Protein AF-A0AAV5CV77-F1 (afdb_monomer_lite)

Secondary structure (DSSP, 8-state):
-----SSS--S-HHHHHHHHHHHHHHHHHT-S-HHHHHHHHHHHHHHHHSTTHHHHHHHHHHH-TT-HHHHHHHHHHTTSTTHHHHHHHHHHHHH-GGGT-GGGHHHHHHHHHHHHHHHH-HHHHHHHHHHHTSS-HHHHHHHHHHHHHHHTT-HHHHHHHHHHS-TT-TTHHHHTT-S--S-----SS-SHHHHHHHHHHHHHHHHHHHHHHTT-HHHHHHHTT-HHHHHHHHTTTT-

InterPro domains:
  IPR021714 URB1, N-terminal [PF11707] (69-237)
  IPR039844 Nucleolar pre-ribosomal-associated protein 1 [PTHR13500] (8-238)

Sequence (239 aa):
MVRLGREAWAQQPFAVSHKVRLVHILKNLHTSEVKIYSDASREFIELLDGESGGQVLQEFVQQSPRLVELVEAWRLHREKPGMAYILSLFATVLGHPDGKLRRHGLVKKNLDAVARMILEDKEKWGDALQELSSGDSRRQNAALDLMAAIVRRGGGLASEIAERFDFKMAILPQLAGTIKKKGGLGMGGTIGKVAEVGSTRRLFIRFAMSFLEVGNPRLLRWVLQQKEVYSGVLRGIGK

pLDDT: mean 83.89, std 18.99, range [30.52, 98.56]

Foldseek 3Di:
DDDDDPPVPPPDPVVVVLVVLLVCLLVQLLDPDLVSNLVSLVVLLVCLVDPCNLVSLLVCCVVPLLPVSLVVSCVNCQPHPSNLSSLQSLLSSLQRPSCQDVVSVSSVVSSLVNLVVCLVDPRNVVSLVCLCVVPDLSSVLSSLSSLLSQLLSADVSVVSCVVPDDLVPPCQCQLLVVDDPPDDPDDDDPPVVVVSSVSSNVSLLSSLCSNVNNVDPVSCVVSCVSCSRNVSSVVPPPD

Radius of gyration: 19.45 Å; chains: 1; bounding box: 64×45×50 Å

Organism: NCBI:txid191504

Structure (mmCIF, N/CA/C/O backbone):
data_AF-A0AAV5CV77-F1
#
_entry.id   AF-A0AAV5CV77-F1
#
loop_
_atom_site.group_PDB
_atom_site.id
_atom_site.type_symbol
_atom_site.label_atom_id
_atom_site.label_alt_id
_atom_site.label_comp_id
_atom_site.label_asym_id
_atom_site.label_entity_id
_atom_site.label_seq_id
_atom_site.pdbx_PDB_ins_code
_atom_site.Cartn_x
_atom_site.Cartn_y
_atom_site.Cartn_z
_atom_site.occupancy
_atom_site.B_iso_or_equiv
_atom_site.auth_seq_id
_atom_site.auth_comp_id
_atom_site.auth_asym_id
_atom_site.auth_atom_id
_atom_site.pdbx_PDB_model_num
ATOM 1 N N . MET A 1 1 ? -34.891 -4.567 15.476 1.00 30.52 1 MET A N 1
ATOM 2 C CA . MET A 1 1 ? -34.630 -5.593 16.510 1.00 30.52 1 MET A CA 1
ATOM 3 C C . MET A 1 1 ? -33.151 -5.971 16.416 1.00 30.52 1 MET A C 1
ATOM 5 O O . MET A 1 1 ? -32.788 -6.769 15.569 1.00 30.52 1 MET A O 1
ATOM 9 N N . VAL A 1 2 ? -32.274 -5.293 17.167 1.00 37.88 2 VAL A N 1
ATOM 10 C CA . VAL A 1 2 ? -30.813 -5.512 17.123 1.00 37.88 2 VAL A CA 1
ATOM 11 C C . VAL A 1 2 ? -30.318 -5.727 18.546 1.00 37.88 2 VAL A C 1
ATOM 13 O O . VAL A 1 2 ? -30.001 -4.786 19.268 1.00 37.88 2 VAL A O 1
ATOM 16 N N . ARG A 1 3 ? -30.303 -6.988 18.961 1.00 37.69 3 ARG A N 1
ATOM 17 C CA . ARG A 1 3 ? -29.522 -7.511 20.081 1.00 37.69 3 ARG A CA 1
ATOM 18 C C . ARG A 1 3 ? -29.208 -8.949 19.713 1.00 37.69 3 ARG A C 1
ATOM 20 O O . ARG A 1 3 ? -30.146 -9.700 19.490 1.00 37.69 3 ARG A O 1
ATOM 27 N N . LEU A 1 4 ? -27.922 -9.264 19.602 1.00 38.00 4 LEU A N 1
ATOM 28 C CA . LEU A 1 4 ? -27.254 -10.518 19.978 1.00 38.00 4 LEU A CA 1
ATOM 29 C C . LEU A 1 4 ? -25.902 -10.559 19.255 1.00 38.00 4 LEU A C 1
ATOM 31 O O . LEU A 1 4 ? -25.813 -10.307 18.059 1.00 38.00 4 LEU A O 1
ATOM 35 N N . GLY A 1 5 ? -24.841 -10.794 20.022 1.00 32.34 5 GLY A N 1
ATOM 36 C CA . GLY A 1 5 ? -23.450 -10.764 19.554 1.00 32.34 5 GLY A CA 1
ATOM 37 C C . GLY A 1 5 ? -22.454 -10.201 20.574 1.00 32.34 5 GLY A C 1
ATOM 38 O O . GLY A 1 5 ? -21.258 -10.141 20.298 1.00 32.34 5 GLY A O 1
ATOM 39 N N . ARG A 1 6 ? -22.927 -9.795 21.761 1.00 38.16 6 ARG A N 1
ATOM 40 C CA . ARG A 1 6 ? -22.084 -9.274 22.850 1.00 38.16 6 ARG A CA 1
ATOM 41 C C . ARG A 1 6 ? -21.520 -10.364 23.781 1.00 38.16 6 ARG A C 1
ATOM 43 O O . ARG A 1 6 ? -20.734 -10.037 24.656 1.00 38.16 6 ARG A O 1
ATOM 50 N N . GLU A 1 7 ? -21.881 -11.638 23.594 1.00 38.09 7 GLU A N 1
ATOM 51 C CA . GLU A 1 7 ? -21.648 -12.686 24.613 1.00 38.09 7 GLU A CA 1
ATOM 52 C C . GLU A 1 7 ? -20.724 -13.842 24.193 1.00 38.09 7 GLU A C 1
ATOM 54 O O . GLU A 1 7 ? -20.529 -14.778 24.954 1.00 38.09 7 GLU A O 1
ATOM 59 N N . ALA A 1 8 ? -20.050 -13.760 23.045 1.00 39.53 8 ALA A N 1
ATOM 60 C CA . ALA A 1 8 ? -18.990 -14.716 22.676 1.00 39.53 8 ALA A CA 1
ATOM 61 C C . ALA A 1 8 ? -17.560 -14.200 22.977 1.00 39.53 8 ALA A C 1
ATOM 63 O O . ALA A 1 8 ? -16.612 -14.551 22.286 1.00 39.53 8 ALA A O 1
ATOM 64 N N . TRP A 1 9 ? -17.404 -13.287 23.944 1.00 42.94 9 TRP A N 1
ATOM 65 C CA . TRP A 1 9 ? -16.194 -12.456 24.111 1.00 42.94 9 TRP A CA 1
ATOM 66 C C . TRP A 1 9 ? -15.298 -12.862 25.297 1.00 42.94 9 TRP A C 1
ATOM 68 O O . TRP A 1 9 ? -14.309 -12.192 25.576 1.00 42.94 9 TRP A O 1
ATOM 78 N N . ALA A 1 10 ? -15.627 -13.931 26.024 1.00 39.66 10 ALA A N 1
ATOM 79 C CA . ALA A 1 10 ? -15.077 -14.169 27.361 1.00 39.66 10 ALA A CA 1
ATOM 80 C C . ALA A 1 10 ? -13.914 -15.177 27.443 1.00 39.66 10 ALA A C 1
ATOM 82 O O . ALA A 1 10 ? -13.724 -15.778 28.497 1.00 39.66 10 ALA A O 1
ATOM 83 N N . GLN A 1 11 ? -13.127 -15.395 26.384 1.00 40.84 11 GLN A N 1
ATOM 84 C CA . GLN A 1 11 ? -11.999 -16.338 26.456 1.00 40.84 11 GLN A CA 1
ATOM 85 C C . GLN A 1 11 ? -10.746 -15.832 25.729 1.00 40.84 11 GLN A C 1
ATOM 87 O O . GLN A 1 11 ? -10.402 -16.333 24.669 1.00 40.84 11 GLN A O 1
ATOM 92 N N . GLN A 1 12 ? -10.084 -14.819 26.309 1.00 41.62 12 GLN A N 1
ATOM 93 C CA . GLN A 1 12 ? -8.622 -14.720 26.515 1.00 41.62 12 GLN A CA 1
ATOM 94 C C . GLN A 1 12 ? -8.234 -13.282 26.939 1.00 41.62 12 GLN A C 1
ATOM 96 O O . GLN A 1 12 ? -8.581 -12.332 26.235 1.00 41.62 12 GLN A O 1
ATOM 101 N N . PRO A 1 13 ? -7.475 -13.079 28.038 1.00 45.84 13 PRO A N 1
ATOM 102 C CA . PRO A 1 13 ? -7.064 -11.743 28.503 1.00 45.84 13 PRO A CA 1
ATOM 103 C C . PRO A 1 13 ? -6.289 -10.920 27.456 1.00 45.84 13 PRO A C 1
ATOM 105 O O . PRO A 1 13 ? -6.398 -9.696 27.420 1.00 45.84 13 PRO A O 1
ATOM 108 N N . PHE A 1 14 ? -5.551 -11.595 26.566 1.00 47.34 14 PHE A N 1
ATOM 109 C CA . PHE A 1 14 ? -4.777 -10.974 25.485 1.00 47.34 14 PHE A CA 1
ATOM 110 C C . PHE A 1 14 ? -5.651 -10.379 24.368 1.00 47.34 14 PHE A C 1
ATOM 112 O O . PHE A 1 14 ? -5.360 -9.287 23.880 1.00 47.34 14 PHE A O 1
ATOM 119 N N . ALA A 1 15 ? -6.747 -11.046 23.997 1.00 55.16 15 ALA A N 1
ATOM 120 C CA . ALA A 1 15 ? -7.644 -10.594 22.929 1.00 55.16 15 ALA A CA 1
ATOM 121 C C . ALA A 1 15 ? -8.426 -9.325 23.323 1.00 55.16 15 ALA A C 1
ATOM 123 O O . ALA A 1 15 ? -8.678 -8.442 22.502 1.00 55.16 15 ALA A O 1
ATOM 124 N N . VAL A 1 16 ? -8.767 -9.181 24.610 1.00 60.19 16 VAL A N 1
ATOM 125 C CA . VAL A 1 16 ? -9.502 -8.011 25.120 1.00 60.19 16 VAL A CA 1
ATOM 126 C C . VAL A 1 16 ? -8.640 -6.742 25.084 1.00 60.19 16 VAL A C 1
ATOM 128 O O . VAL A 1 16 ? -9.140 -5.675 24.728 1.00 60.19 16 VAL A O 1
ATOM 131 N N . SER A 1 17 ? -7.341 -6.856 25.387 1.00 70.50 17 SER A N 1
ATOM 132 C CA . SER A 1 17 ? -6.410 -5.718 25.406 1.00 70.50 17 SER A CA 1
ATOM 133 C C . SER A 1 17 ? -6.202 -5.109 24.013 1.00 70.50 17 SER A C 1
ATOM 135 O O . SER A 1 17 ? -6.399 -3.905 23.822 1.00 70.50 17 SER A O 1
ATOM 137 N N . HIS A 1 18 ? -5.909 -5.940 23.003 1.00 77.31 18 HIS A N 1
ATOM 138 C CA . HIS A 1 18 ? -5.745 -5.467 21.623 1.00 77.31 18 HIS A CA 1
ATOM 139 C C . HIS A 1 18 ? -7.023 -4.837 21.076 1.00 77.31 18 HIS A C 1
ATOM 141 O O . HIS A 1 18 ? -6.967 -3.836 20.366 1.00 77.31 18 HIS A O 1
ATOM 147 N N . LYS A 1 19 ? -8.184 -5.370 21.457 1.00 79.19 19 LYS A N 1
ATOM 148 C CA . LYS A 1 19 ? -9.474 -4.851 21.019 1.00 79.19 19 LYS A CA 1
ATOM 149 C C . LYS A 1 19 ? -9.760 -3.441 21.521 1.00 79.19 19 LYS A C 1
ATOM 151 O O . LYS A 1 19 ? -10.148 -2.583 20.732 1.00 79.19 19 LYS A O 1
ATOM 156 N N . VAL A 1 20 ? -9.564 -3.185 22.816 1.00 85.38 20 VAL A N 1
ATOM 157 C CA . VAL A 1 20 ? -9.744 -1.839 23.390 1.00 85.38 20 VAL A CA 1
ATOM 158 C C . VAL A 1 20 ? -8.778 -0.854 22.733 1.00 85.38 20 VAL A C 1
ATOM 160 O O . VAL A 1 20 ? -9.179 0.248 22.353 1.00 85.38 20 VAL A O 1
ATOM 163 N N . ARG A 1 21 ? -7.529 -1.283 22.531 1.00 88.56 21 ARG A N 1
ATOM 164 C CA . ARG A 1 21 ? -6.494 -0.485 21.876 1.00 88.56 21 ARG A CA 1
ATOM 165 C C . ARG A 1 21 ? -6.849 -0.151 20.425 1.00 88.56 21 ARG A C 1
ATOM 167 O O . ARG A 1 21 ? -6.816 1.017 20.053 1.00 88.56 21 ARG A O 1
ATOM 174 N N . LEU A 1 22 ? -7.286 -1.134 19.635 1.00 90.25 22 LEU A N 1
ATOM 175 C CA . LEU A 1 22 ? -7.742 -0.932 18.256 1.00 90.25 22 LEU A CA 1
ATOM 176 C C . LEU A 1 22 ? -8.918 0.044 18.177 1.00 90.25 22 LEU A C 1
ATOM 178 O O . LEU A 1 22 ? -8.900 0.943 17.346 1.00 90.25 22 LEU A O 1
ATOM 182 N N . VAL A 1 23 ? -9.920 -0.075 19.052 1.00 91.50 23 VAL A N 1
ATOM 183 C CA . VAL A 1 23 ? -11.057 0.864 19.069 1.00 91.50 23 VAL A CA 1
ATOM 184 C C . VAL A 1 23 ? -10.586 2.299 19.325 1.00 91.50 23 VAL A C 1
ATOM 186 O O . VAL A 1 23 ? -11.064 3.228 18.671 1.00 91.50 23 VAL A O 1
ATOM 189 N N . HIS A 1 24 ? -9.635 2.490 20.243 1.00 93.81 24 HIS A N 1
ATOM 190 C CA . HIS A 1 24 ? -9.060 3.805 20.519 1.00 93.81 24 HIS A CA 1
ATOM 191 C C . HIS A 1 24 ? -8.284 4.363 19.316 1.00 93.81 24 HIS A C 1
ATOM 193 O O . HIS A 1 24 ? -8.534 5.494 18.898 1.00 93.81 24 HIS A O 1
ATOM 199 N N . ILE A 1 25 ? -7.412 3.550 18.716 1.00 95.75 25 ILE A N 1
ATOM 200 C CA . ILE A 1 25 ? -6.657 3.890 17.503 1.00 95.75 25 ILE A CA 1
ATOM 201 C C . ILE A 1 25 ? -7.609 4.305 16.378 1.00 95.75 25 ILE A C 1
ATOM 203 O O . ILE A 1 25 ? -7.471 5.391 15.817 1.00 95.75 25 ILE A O 1
ATOM 207 N N . LEU A 1 26 ? -8.615 3.477 16.078 1.00 95.19 26 LEU A N 1
ATOM 208 C CA . LEU A 1 26 ? -9.576 3.736 15.007 1.00 95.19 26 LEU A CA 1
ATOM 209 C C . LEU A 1 26 ? -10.349 5.034 15.251 1.00 95.19 26 LEU A C 1
ATOM 211 O O . LEU A 1 26 ? -10.564 5.794 14.312 1.00 95.19 26 LEU A O 1
ATOM 215 N N . LYS A 1 27 ? -10.712 5.348 16.500 1.00 95.31 27 LYS A N 1
ATOM 216 C CA . LYS A 1 27 ? -11.328 6.638 16.841 1.00 95.31 27 LYS A CA 1
ATOM 217 C C . LYS A 1 27 ? -10.392 7.811 16.528 1.00 95.31 27 LYS A C 1
ATOM 219 O O . LYS A 1 27 ? -10.824 8.775 15.899 1.00 95.31 27 LYS A O 1
ATOM 224 N N . ASN A 1 28 ? -9.127 7.722 16.934 1.00 96.12 28 ASN A N 1
ATOM 225 C CA . ASN A 1 28 ? -8.142 8.789 16.744 1.00 96.12 28 ASN A CA 1
ATOM 226 C C . ASN A 1 28 ? -7.782 9.009 15.265 1.00 96.12 28 ASN A C 1
ATOM 228 O O . ASN A 1 28 ? -7.493 10.136 14.869 1.00 96.12 28 ASN A O 1
ATOM 232 N N . LEU A 1 29 ? -7.871 7.972 14.422 1.00 95.44 29 LEU A N 1
ATOM 233 C CA . LEU A 1 29 ? -7.703 8.113 12.970 1.00 95.44 29 LEU A CA 1
ATOM 234 C C . LEU A 1 29 ? -8.730 9.060 12.333 1.00 95.44 29 LEU A C 1
ATOM 236 O O . LEU A 1 29 ? -8.444 9.641 11.292 1.00 95.44 29 LEU A O 1
ATOM 240 N N . HIS A 1 30 ? -9.901 9.252 12.944 1.00 94.88 30 HIS A N 1
ATOM 241 C CA . HIS A 1 30 ? -10.958 10.128 12.421 1.00 94.88 30 HIS A CA 1
ATOM 242 C C . HIS A 1 30 ? -10.892 11.560 12.979 1.00 94.88 30 HIS A C 1
ATOM 244 O O . HIS A 1 30 ? -11.724 12.401 12.640 1.00 94.88 30 HIS A O 1
ATOM 250 N N . THR A 1 31 ? -9.919 11.865 13.840 1.00 92.50 31 THR A N 1
ATOM 251 C CA . THR A 1 31 ? -9.729 13.209 14.397 1.00 92.50 31 THR A CA 1
ATOM 252 C C . THR A 1 31 ? -9.095 14.143 13.365 1.00 92.50 31 THR A C 1
ATOM 254 O O . THR A 1 31 ? -8.240 13.729 12.593 1.00 92.50 31 THR A O 1
ATOM 257 N N . SER A 1 32 ? -9.478 15.423 13.349 1.00 88.69 32 SER A N 1
ATOM 258 C CA . SER A 1 32 ? -8.937 16.426 12.414 1.00 88.69 32 SER A CA 1
ATOM 259 C C . SER A 1 32 ? -7.500 16.870 12.724 1.00 88.69 32 SER A C 1
ATOM 261 O O . SER A 1 32 ? -6.838 17.448 11.861 1.00 88.69 32 SER A O 1
ATOM 263 N N . GLU A 1 33 ? -7.014 16.617 13.939 1.00 91.31 33 GLU A N 1
ATOM 264 C CA . GLU A 1 33 ? -5.683 17.007 14.396 1.00 91.31 33 GLU A CA 1
ATOM 265 C C . GLU A 1 33 ? -4.596 16.086 13.826 1.00 91.31 33 GLU A C 1
ATOM 267 O O . GLU A 1 33 ? -4.542 14.896 14.139 1.00 91.31 33 GLU A O 1
ATOM 272 N N . VAL A 1 34 ? -3.685 16.670 13.034 1.00 90.19 34 VAL A N 1
ATOM 273 C CA . VAL A 1 34 ? -2.602 15.950 12.336 1.00 90.19 34 VAL A CA 1
ATOM 274 C C . VAL A 1 34 ? -1.769 15.089 13.264 1.00 90.19 34 VAL A C 1
ATOM 276 O O . VAL A 1 34 ? -1.468 13.945 12.931 1.00 90.19 34 VAL A O 1
ATOM 279 N N . LYS A 1 35 ? -1.422 15.618 14.438 1.00 92.88 35 LYS A N 1
ATOM 280 C CA . LYS A 1 35 ? -0.620 14.889 15.414 1.00 92.88 35 LYS A CA 1
ATOM 281 C C . LYS A 1 35 ? -1.342 13.621 15.876 1.00 92.88 35 LYS A C 1
ATOM 283 O O . LYS A 1 35 ? -0.781 12.538 15.737 1.00 92.88 35 LYS A O 1
ATOM 288 N N . ILE A 1 36 ? -2.606 13.747 16.283 1.00 93.88 36 ILE A N 1
ATOM 289 C CA . ILE A 1 36 ? -3.420 12.643 16.809 1.00 93.88 36 ILE A CA 1
ATOM 290 C C . ILE A 1 36 ? -3.565 11.506 15.795 1.00 93.88 36 ILE A C 1
ATOM 292 O O . ILE A 1 36 ? -3.256 10.362 16.127 1.00 93.88 36 ILE A O 1
ATOM 296 N N . TYR A 1 37 ? -3.991 11.783 14.558 1.00 93.31 37 TYR A N 1
ATOM 297 C CA . TYR A 1 37 ? -4.175 10.688 13.598 1.00 93.31 37 TYR A CA 1
ATOM 298 C C . TYR A 1 37 ? -2.840 10.138 13.074 1.00 93.31 37 TYR A C 1
ATOM 300 O O . TYR A 1 37 ? -2.770 8.965 12.704 1.00 93.31 37 TYR A O 1
ATOM 308 N N . SER A 1 38 ? -1.768 10.942 13.056 1.00 93.88 38 SER A N 1
ATOM 309 C CA . SER A 1 38 ? -0.430 10.449 12.706 1.00 93.88 38 SER A CA 1
ATOM 310 C C . SER A 1 38 ? 0.131 9.499 13.763 1.00 93.88 38 SER A C 1
ATOM 312 O O . SER A 1 38 ? 0.676 8.453 13.408 1.00 93.88 38 SER A O 1
ATOM 314 N N . ASP A 1 39 ? -0.066 9.821 15.045 1.00 95.81 39 ASP A N 1
ATOM 315 C CA . ASP A 1 39 ? 0.333 8.976 16.167 1.00 95.81 39 ASP A CA 1
ATOM 316 C C . ASP A 1 39 ? -0.516 7.698 16.186 1.00 95.81 39 ASP A C 1
ATOM 318 O O . ASP A 1 39 ? 0.038 6.609 16.282 1.00 95.81 39 ASP A O 1
ATOM 322 N N . ALA A 1 40 ? -1.829 7.800 15.947 1.00 96.56 40 ALA A N 1
ATOM 323 C CA . ALA A 1 40 ? -2.708 6.636 15.820 1.00 96.56 40 ALA A CA 1
ATOM 324 C C . ALA A 1 40 ? -2.329 5.725 14.639 1.00 96.56 40 ALA A C 1
ATOM 326 O O . ALA A 1 40 ? -2.338 4.502 14.769 1.00 96.56 40 ALA A O 1
ATOM 327 N N . SER A 1 41 ? -1.955 6.300 13.490 1.00 96.56 41 SER A N 1
ATOM 328 C CA . SER A 1 41 ? -1.484 5.518 12.337 1.00 96.56 41 SER A CA 1
ATOM 329 C C . SER A 1 41 ? -0.199 4.764 12.672 1.00 96.56 41 SER A C 1
ATOM 331 O O . SER A 1 41 ? -0.080 3.585 12.348 1.00 96.56 41 SER A O 1
ATOM 333 N N . ARG A 1 42 ? 0.752 5.426 13.346 1.00 96.25 42 ARG A N 1
ATOM 334 C CA . ARG A 1 42 ? 2.005 4.802 13.786 1.00 96.25 42 ARG A CA 1
ATOM 335 C C . ARG A 1 42 ? 1.752 3.705 14.812 1.00 96.25 42 ARG A C 1
ATOM 337 O O . ARG A 1 42 ? 2.290 2.619 14.658 1.00 96.25 42 ARG A O 1
ATOM 344 N N . GLU A 1 43 ? 0.900 3.965 15.796 1.00 96.38 43 GLU A N 1
ATOM 345 C CA . GLU A 1 43 ? 0.544 2.994 16.826 1.00 96.38 43 GLU A CA 1
ATOM 346 C C . GLU A 1 43 ? -0.088 1.735 16.216 1.00 96.38 43 GLU A C 1
ATOM 348 O O . GLU A 1 43 ? 0.219 0.619 16.632 1.00 96.38 43 GLU A O 1
ATOM 353 N N . PHE A 1 44 ? -0.934 1.891 15.192 1.00 97.19 44 PHE A N 1
ATOM 354 C CA . PHE A 1 44 ? -1.494 0.741 14.486 1.00 97.19 44 PHE A CA 1
ATOM 355 C C . PHE A 1 44 ? -0.415 -0.021 13.704 1.00 97.19 44 PHE A C 1
ATOM 357 O O . PHE A 1 44 ? -0.370 -1.247 13.751 1.00 97.19 44 PHE A O 1
ATOM 364 N N . ILE A 1 45 ? 0.484 0.680 13.014 1.00 97.00 45 ILE A N 1
ATOM 365 C CA . ILE A 1 45 ? 1.603 0.036 12.313 1.00 97.00 45 ILE A CA 1
ATOM 366 C C . ILE A 1 45 ? 2.463 -0.766 13.301 1.00 97.00 45 ILE A C 1
ATOM 368 O O . ILE A 1 45 ? 2.704 -1.943 13.067 1.00 97.00 45 ILE A O 1
ATOM 372 N N . GLU A 1 46 ? 2.833 -0.180 14.441 1.00 95.50 46 GLU A N 1
ATOM 373 C CA . GLU A 1 46 ? 3.603 -0.857 15.494 1.00 95.50 46 GLU A CA 1
ATOM 374 C C . GLU A 1 46 ? 2.874 -2.086 16.051 1.00 95.50 46 GLU A C 1
ATOM 376 O O . GLU A 1 46 ? 3.495 -3.111 16.328 1.00 95.50 46 GLU A O 1
ATOM 381 N N . LEU A 1 47 ? 1.547 -2.012 16.184 1.00 94.56 47 LEU A N 1
ATOM 382 C CA . LEU A 1 47 ? 0.731 -3.144 16.609 1.00 94.56 47 LEU A CA 1
ATOM 383 C C . LEU A 1 47 ? 0.752 -4.290 15.583 1.00 94.56 47 LEU A C 1
ATOM 385 O O . LEU A 1 47 ? 0.762 -5.457 15.970 1.00 94.56 47 LEU A O 1
ATOM 389 N N . LEU A 1 48 ? 0.754 -3.964 14.288 1.00 95.50 48 LEU A N 1
ATOM 390 C CA . LEU A 1 48 ? 0.834 -4.938 13.197 1.00 95.50 48 LEU A CA 1
ATOM 391 C C . LEU A 1 48 ? 2.247 -5.506 13.013 1.00 95.50 48 LEU A C 1
ATOM 393 O O . LEU A 1 48 ? 2.377 -6.649 12.594 1.00 95.50 48 LEU A O 1
ATOM 397 N N . ASP A 1 49 ? 3.288 -4.743 13.336 1.00 93.38 49 ASP A N 1
ATOM 398 C CA . ASP A 1 49 ? 4.682 -5.193 13.248 1.00 93.38 49 ASP A CA 1
ATOM 399 C C . ASP A 1 49 ? 5.123 -6.026 14.472 1.00 93.38 49 ASP A C 1
ATOM 401 O O . ASP A 1 49 ? 6.175 -6.667 14.445 1.00 93.38 49 ASP A O 1
ATOM 405 N N . GLY A 1 50 ? 4.330 -6.029 15.549 1.00 91.44 50 GLY A N 1
ATOM 406 C CA . GLY A 1 50 ? 4.590 -6.801 16.765 1.00 91.44 50 GLY A CA 1
ATOM 407 C C . GLY A 1 50 ? 4.345 -8.311 16.625 1.00 91.44 50 GLY A C 1
ATOM 408 O O . GLY A 1 50 ? 3.760 -8.792 15.657 1.00 91.44 50 GLY A O 1
ATOM 409 N N . GLU A 1 51 ? 4.736 -9.081 17.646 1.00 90.38 51 GLU A N 1
ATOM 410 C CA . GLU A 1 51 ? 4.626 -10.555 17.657 1.00 90.38 51 GLU A CA 1
ATOM 411 C C . GLU A 1 51 ? 3.189 -11.070 17.448 1.00 90.38 51 GLU A C 1
ATOM 413 O O . GLU A 1 51 ? 2.973 -12.113 16.829 1.00 90.38 51 GLU A O 1
ATOM 418 N N . SER A 1 52 ? 2.193 -10.327 17.938 1.00 90.56 52 SER A N 1
ATOM 419 C CA . SER A 1 52 ? 0.766 -10.631 17.787 1.00 90.56 52 SER A CA 1
ATOM 420 C C . SER A 1 52 ? 0.132 -10.012 16.533 1.00 90.56 52 SER A C 1
ATOM 422 O O . SER A 1 52 ? -1.069 -10.191 16.313 1.00 90.56 52 SER A O 1
ATOM 424 N N . GLY A 1 53 ? 0.901 -9.321 15.686 1.00 93.12 53 GLY A N 1
ATOM 425 C CA . GLY A 1 53 ? 0.395 -8.532 14.558 1.00 93.12 53 GLY A CA 1
ATOM 426 C C . GLY A 1 53 ? -0.457 -9.328 13.571 1.00 93.12 53 GLY A C 1
ATOM 427 O O . GLY A 1 53 ? -1.511 -8.870 13.123 1.00 93.12 53 GLY A O 1
ATOM 428 N N . GLY A 1 54 ? -0.090 -10.588 13.331 1.00 93.38 54 GLY A N 1
ATOM 429 C CA . GLY A 1 54 ? -0.879 -11.523 12.532 1.00 93.38 54 GLY A CA 1
ATOM 430 C C . GLY A 1 54 ? -2.277 -11.798 13.077 1.00 93.38 54 GLY A C 1
ATOM 431 O O . GLY A 1 54 ? -3.234 -11.866 12.305 1.00 93.38 54 GLY A O 1
ATOM 432 N N . GLN A 1 55 ? -2.407 -11.949 14.397 1.00 91.81 55 GLN A N 1
ATOM 433 C CA . GLN A 1 55 ? -3.688 -12.182 15.071 1.00 91.81 55 GLN A CA 1
ATOM 434 C C . GLN A 1 55 ? -4.530 -10.905 15.051 1.00 91.81 55 GLN A C 1
ATOM 436 O O . GLN A 1 55 ? -5.690 -10.943 14.646 1.00 91.81 55 GLN A O 1
ATOM 441 N N . VAL A 1 56 ? -3.907 -9.764 15.367 1.00 93.50 56 VAL A N 1
ATOM 442 C CA . VAL A 1 56 ? -4.522 -8.430 15.305 1.00 93.50 56 VAL A CA 1
ATOM 443 C C . VAL A 1 56 ? -5.104 -8.161 13.916 1.00 93.50 56 VAL A C 1
ATOM 445 O O . VAL A 1 56 ? -6.266 -7.773 13.794 1.00 93.50 56 VAL A O 1
ATOM 448 N N . LEU A 1 57 ? -4.328 -8.405 12.855 1.00 95.50 57 LEU A N 1
ATOM 449 C CA . LEU A 1 57 ? -4.782 -8.225 11.478 1.00 95.50 57 LEU A CA 1
ATOM 450 C C . LEU A 1 57 ? -5.985 -9.114 11.158 1.00 95.50 57 LEU A C 1
ATOM 452 O O . LEU A 1 57 ? -6.951 -8.652 10.552 1.00 95.50 57 LEU A O 1
ATOM 456 N N . GLN A 1 58 ? -5.916 -10.394 11.527 1.00 92.94 58 GLN A N 1
ATOM 457 C CA . GLN A 1 58 ? -6.988 -11.346 11.249 1.00 92.94 58 GLN A CA 1
ATOM 458 C C . GLN A 1 58 ? -8.283 -10.936 11.947 1.00 92.94 58 GLN A C 1
ATOM 460 O O . GLN A 1 58 ? -9.324 -10.884 11.295 1.00 92.94 58 GLN A O 1
ATOM 465 N N . GLU A 1 59 ? -8.217 -10.591 13.232 1.00 90.69 59 GLU A N 1
ATOM 466 C CA . GLU A 1 59 ? -9.370 -10.124 14.002 1.00 90.69 59 GLU A CA 1
ATOM 467 C C . GLU A 1 59 ? -9.959 -8.834 13.426 1.00 90.69 59 GLU A C 1
ATOM 469 O O . GLU A 1 59 ? -11.181 -8.718 13.291 1.00 90.69 59 GLU A O 1
ATOM 474 N N . PHE A 1 60 ? -9.104 -7.881 13.046 1.00 94.19 60 PHE A N 1
ATOM 475 C CA . PHE A 1 60 ? -9.535 -6.623 12.449 1.00 94.19 60 PHE A CA 1
ATOM 476 C C . PHE A 1 60 ? -10.246 -6.842 11.108 1.00 94.19 60 PHE A C 1
ATOM 478 O O . PHE A 1 60 ? -11.363 -6.365 10.920 1.00 94.19 60 PHE A O 1
ATOM 485 N N . VAL A 1 61 ? -9.658 -7.625 10.197 1.00 94.88 61 VAL A N 1
ATOM 486 C CA . VAL A 1 61 ? -10.246 -7.911 8.875 1.00 94.88 61 VAL A CA 1
ATOM 487 C C . VAL A 1 61 ? -11.511 -8.766 8.979 1.00 94.88 61 VAL A C 1
ATOM 489 O O . VAL A 1 61 ? -12.404 -8.642 8.143 1.00 94.88 61 VAL A O 1
ATOM 492 N N . GLN A 1 62 ? -11.624 -9.639 9.981 1.00 90.81 62 GLN A N 1
ATOM 493 C CA . GLN A 1 62 ? -12.858 -10.390 10.228 1.00 90.81 62 GLN A CA 1
ATOM 494 C C . GLN A 1 62 ? -14.007 -9.475 10.664 1.00 90.81 62 GLN A C 1
ATOM 496 O O . GLN A 1 62 ? -15.139 -9.673 10.226 1.00 90.81 62 GLN A O 1
ATOM 501 N N . GLN A 1 63 ? -13.723 -8.468 11.495 1.00 89.75 63 GLN A N 1
ATOM 502 C CA . GLN A 1 63 ? -14.726 -7.515 11.983 1.00 89.75 63 GLN A CA 1
ATOM 503 C C . GLN A 1 63 ? -15.053 -6.425 10.956 1.00 89.75 63 GLN A C 1
ATOM 505 O O . GLN A 1 63 ? -16.210 -6.029 10.830 1.00 89.75 63 GLN A O 1
ATOM 510 N N . SER A 1 64 ? -14.061 -5.991 10.179 1.00 92.69 64 SER A N 1
ATOM 511 C CA . SER A 1 64 ? -14.206 -4.999 9.116 1.00 92.69 64 SER A CA 1
ATOM 512 C C . SER A 1 64 ? -13.620 -5.515 7.793 1.00 92.69 64 SER A C 1
ATOM 514 O O . SER A 1 64 ? -12.546 -5.093 7.365 1.00 92.69 64 SER A O 1
ATOM 516 N N . PRO A 1 65 ? -14.325 -6.413 7.073 1.00 93.94 65 PRO A N 1
ATOM 517 C CA . PRO A 1 65 ? -13.836 -7.005 5.819 1.00 93.94 65 PRO A CA 1
ATOM 518 C C . PRO A 1 65 ? -13.465 -6.004 4.723 1.00 93.94 65 PRO A C 1
ATOM 520 O O . PRO A 1 65 ? -12.672 -6.317 3.841 1.00 93.94 65 PRO A O 1
ATOM 523 N N . ARG A 1 66 ? -14.066 -4.810 4.757 1.00 94.62 66 ARG A N 1
ATOM 524 C CA . ARG A 1 66 ? -13.828 -3.729 3.790 1.00 94.62 66 ARG A CA 1
ATOM 525 C C . ARG A 1 66 ? -12.956 -2.605 4.350 1.00 94.62 66 ARG A C 1
ATOM 527 O O . ARG A 1 66 ? -12.800 -1.596 3.672 1.00 94.62 66 ARG A O 1
ATOM 534 N N . LEU A 1 67 ? -12.417 -2.771 5.562 1.00 96.75 67 LEU A N 1
ATOM 535 C CA . LEU A 1 67 ? -11.624 -1.766 6.274 1.00 96.75 67 LEU A CA 1
ATOM 536 C C . LEU A 1 67 ? -12.322 -0.397 6.311 1.00 96.75 67 LEU A C 1
ATOM 538 O O . LEU A 1 67 ? -11.697 0.624 6.029 1.00 96.75 67 LEU A O 1
ATOM 542 N N . VAL A 1 68 ? -13.630 -0.375 6.589 1.00 95.50 68 VAL A N 1
ATOM 543 C CA . VAL A 1 68 ? -14.462 0.831 6.414 1.00 95.50 68 VAL A CA 1
ATOM 544 C C . VAL A 1 68 ? -13.955 2.013 7.239 1.00 95.50 68 VAL A C 1
ATOM 546 O O . VAL A 1 68 ? -14.001 3.143 6.773 1.00 95.50 68 VAL A O 1
ATOM 549 N N . GLU A 1 69 ? -13.390 1.745 8.413 1.00 95.38 69 GLU A N 1
ATOM 550 C CA . GLU A 1 69 ? -12.788 2.733 9.303 1.00 95.38 69 GLU A CA 1
ATOM 551 C C . GLU A 1 69 ? -11.518 3.349 8.701 1.00 95.38 69 GLU A C 1
ATOM 553 O O . GLU A 1 69 ? -11.287 4.545 8.835 1.00 95.38 69 GLU A O 1
ATOM 558 N N . LEU A 1 70 ? -10.699 2.561 7.996 1.00 96.81 70 LEU A N 1
ATOM 559 C CA . LEU A 1 70 ? -9.517 3.094 7.311 1.00 96.81 70 LEU A CA 1
ATOM 560 C C . LEU A 1 70 ? -9.898 3.839 6.033 1.00 96.81 70 LEU A C 1
ATOM 562 O O . LEU A 1 70 ? -9.301 4.864 5.714 1.00 96.81 70 LEU A O 1
ATOM 566 N N . VAL A 1 71 ? -10.898 3.341 5.303 1.00 96.75 71 VAL A N 1
ATOM 567 C CA . VAL A 1 71 ? -11.417 3.999 4.096 1.00 96.75 71 VAL A CA 1
ATOM 568 C C . VAL A 1 71 ? -12.036 5.353 4.439 1.00 96.75 71 VAL A C 1
ATOM 570 O O . VAL A 1 71 ? -11.847 6.320 3.704 1.00 96.75 71 VAL A O 1
ATOM 573 N N . GLU A 1 72 ? -12.736 5.448 5.564 1.00 95.31 72 GLU A N 1
ATOM 574 C CA . GLU A 1 72 ? -13.294 6.709 6.036 1.00 95.31 72 GLU A CA 1
ATOM 575 C C . GLU A 1 72 ? -12.198 7.664 6.531 1.00 95.31 72 GLU A C 1
ATOM 577 O O . GLU A 1 72 ? -12.202 8.837 6.159 1.00 95.31 72 GLU A O 1
ATOM 582 N N . ALA A 1 73 ? -11.193 7.171 7.264 1.00 95.00 73 ALA A N 1
ATOM 583 C CA . ALA A 1 73 ? -10.026 7.977 7.629 1.00 95.00 73 ALA A CA 1
ATOM 584 C C . ALA A 1 73 ? -9.287 8.527 6.392 1.00 95.00 73 ALA A C 1
ATOM 586 O O . ALA A 1 73 ? -8.911 9.698 6.370 1.00 95.00 73 ALA A O 1
ATOM 587 N N . TRP A 1 74 ? -9.140 7.727 5.329 1.00 96.19 74 TRP A N 1
ATOM 588 C CA . TRP A 1 74 ? -8.614 8.189 4.038 1.00 96.19 74 TRP A CA 1
ATOM 589 C C . TRP A 1 74 ? -9.443 9.352 3.492 1.00 96.19 74 TRP A C 1
ATOM 591 O O . TRP A 1 74 ? -8.894 10.403 3.166 1.00 96.19 74 TRP A O 1
ATOM 601 N N . ARG A 1 75 ? -10.770 9.195 3.432 1.00 94.88 75 ARG A N 1
ATOM 602 C CA . ARG A 1 75 ? -11.688 10.228 2.930 1.00 94.88 75 ARG A CA 1
ATOM 603 C C . ARG A 1 75 ? -11.560 11.539 3.709 1.00 94.88 75 ARG A C 1
ATOM 605 O O . ARG A 1 75 ? -11.555 12.608 3.107 1.00 94.88 75 ARG A O 1
ATOM 612 N N . LEU A 1 76 ? -11.448 11.466 5.035 1.00 93.06 76 LEU A N 1
ATOM 613 C CA . LEU A 1 76 ? -11.346 12.637 5.911 1.00 93.06 76 LEU A CA 1
ATOM 614 C C . LEU A 1 76 ? -10.022 13.397 5.765 1.00 93.06 76 LEU A C 1
ATOM 616 O O . LEU A 1 76 ? -9.981 14.605 6.031 1.00 93.06 76 LEU A O 1
ATOM 620 N N . HIS A 1 77 ? -8.948 12.706 5.376 1.00 91.50 77 HIS A N 1
ATOM 621 C CA . HIS A 1 77 ? -7.589 13.261 5.338 1.00 91.50 77 HIS A CA 1
ATOM 622 C C . HIS A 1 77 ? -7.028 13.472 3.939 1.00 91.50 77 HIS A C 1
ATOM 624 O O . HIS A 1 77 ? -5.880 13.899 3.801 1.00 91.50 77 HIS A O 1
ATOM 630 N N . ARG A 1 78 ? -7.852 13.244 2.918 1.00 91.25 78 ARG A N 1
ATOM 631 C CA . ARG A 1 78 ? -7.555 13.562 1.525 1.00 91.25 78 ARG A CA 1
ATOM 632 C C . ARG A 1 78 ? -7.050 15.000 1.378 1.00 91.25 78 ARG A C 1
ATOM 634 O O . ARG A 1 78 ? -7.509 15.900 2.079 1.00 91.25 78 ARG A O 1
ATOM 641 N N . GLU A 1 79 ? -6.063 15.182 0.500 1.00 87.19 79 GLU A N 1
ATOM 642 C CA . GLU A 1 79 ? -5.372 16.456 0.218 1.00 87.19 79 GLU A CA 1
ATOM 643 C C . GLU A 1 79 ? -4.626 17.097 1.407 1.00 87.19 79 GLU A C 1
ATOM 645 O O . GLU A 1 79 ? -3.933 18.103 1.233 1.00 87.19 79 GLU A O 1
ATOM 650 N N . LYS A 1 80 ? -4.685 16.517 2.614 1.00 87.25 80 LYS A N 1
ATOM 651 C CA . LYS A 1 80 ? -3.962 17.028 3.785 1.00 87.25 80 LYS A CA 1
ATOM 652 C C . LYS A 1 80 ? -2.541 16.460 3.842 1.00 87.25 80 LYS A C 1
ATOM 654 O O . LYS A 1 80 ? -2.325 15.303 3.491 1.00 87.25 80 LYS A O 1
ATOM 659 N N . PRO A 1 81 ? -1.562 17.197 4.402 1.00 77.12 81 PRO A N 1
ATOM 660 C CA . PRO A 1 81 ? -0.182 16.714 4.515 1.00 77.12 81 PRO A CA 1
ATOM 661 C C . PRO A 1 81 ? -0.014 15.370 5.240 1.00 77.12 81 PRO A C 1
ATOM 663 O O . PRO A 1 81 ? 0.936 14.643 4.965 1.00 77.12 81 PRO A O 1
ATOM 666 N N . GLY A 1 82 ? -0.909 15.018 6.170 1.00 82.31 82 GLY A N 1
ATOM 667 C CA . GLY A 1 82 ? -0.825 13.730 6.862 1.00 82.31 82 GLY A CA 1
ATOM 668 C C . GLY A 1 82 ? -1.464 12.554 6.117 1.00 82.31 82 GLY A C 1
ATOM 669 O O . GLY A 1 82 ? -1.489 11.458 6.667 1.00 82.31 82 GLY A O 1
ATOM 670 N N . MET A 1 83 ? -1.932 12.740 4.882 1.00 91.88 83 MET A N 1
ATOM 671 C CA . MET A 1 83 ? -2.417 11.653 4.028 1.00 91.88 83 MET A CA 1
ATOM 672 C C . MET A 1 83 ? -1.390 10.514 3.896 1.00 91.88 83 MET A C 1
ATOM 674 O O . MET A 1 83 ? -1.747 9.337 3.928 1.00 91.88 83 MET A O 1
ATOM 678 N N . ALA A 1 84 ? -0.096 10.853 3.880 1.00 93.75 84 ALA A N 1
ATOM 679 C CA . ALA A 1 84 ? 1.001 9.888 3.887 1.00 93.75 84 ALA A CA 1
ATOM 680 C C . ALA A 1 84 ? 0.932 8.873 5.044 1.00 93.75 84 ALA A C 1
ATOM 682 O O . ALA A 1 84 ? 1.297 7.718 4.854 1.00 93.75 84 ALA A O 1
ATOM 683 N N . TYR A 1 85 ? 0.444 9.256 6.230 1.00 94.88 85 TYR A N 1
ATOM 684 C CA . TYR A 1 85 ? 0.308 8.319 7.352 1.00 94.88 85 TYR A CA 1
ATOM 685 C C . TYR A 1 85 ? -0.783 7.277 7.100 1.00 94.88 85 TYR A C 1
ATOM 687 O O . TYR A 1 85 ? -0.594 6.105 7.422 1.00 94.88 85 TYR A O 1
ATOM 695 N N . ILE A 1 86 ? -1.882 7.689 6.463 1.00 96.44 86 ILE A N 1
ATOM 696 C CA . ILE A 1 86 ? -2.961 6.783 6.067 1.00 96.44 86 ILE A CA 1
ATOM 697 C C . ILE A 1 86 ? -2.481 5.846 4.955 1.00 96.44 86 ILE A C 1
ATOM 699 O O . ILE A 1 86 ? -2.689 4.638 5.053 1.00 96.44 86 ILE A O 1
ATOM 703 N N . LEU A 1 87 ? -1.768 6.363 3.945 1.00 97.50 87 LEU A N 1
ATOM 704 C CA . LEU A 1 87 ? -1.168 5.531 2.895 1.00 97.50 87 LEU A CA 1
ATOM 705 C C . LEU A 1 87 ? -0.216 4.478 3.472 1.00 97.50 87 LEU A C 1
ATOM 707 O O . LEU A 1 87 ? -0.321 3.305 3.116 1.00 97.50 87 LEU A O 1
ATOM 711 N N . SER A 1 88 ? 0.667 4.875 4.395 1.00 97.12 88 SER A N 1
ATOM 712 C CA . SER A 1 88 ? 1.578 3.951 5.077 1.00 97.12 88 SER A CA 1
ATOM 713 C C . SER A 1 88 ? 0.826 2.882 5.866 1.00 97.12 88 SER A C 1
ATOM 715 O O . SER A 1 88 ? 1.191 1.712 5.803 1.00 97.12 88 SER A O 1
ATOM 717 N N . LEU A 1 89 ? -0.257 3.245 6.559 1.00 97.94 89 LEU A N 1
ATOM 718 C CA . LEU A 1 89 ? -1.081 2.280 7.284 1.00 97.94 89 LEU A CA 1
ATOM 719 C C . LEU A 1 89 ? -1.730 1.259 6.337 1.00 97.94 89 LEU A C 1
ATOM 721 O O . LEU A 1 89 ? -1.671 0.055 6.592 1.00 97.94 89 LEU A O 1
ATOM 725 N N . PHE A 1 90 ? -2.289 1.708 5.209 1.00 98.38 90 PHE A N 1
ATOM 726 C CA . PHE A 1 90 ? -2.794 0.794 4.181 1.00 98.38 90 PHE A CA 1
ATOM 727 C C . PHE A 1 90 ? -1.685 -0.095 3.610 1.00 98.38 90 PHE A C 1
ATOM 729 O O . PHE A 1 90 ? -1.911 -1.291 3.418 1.00 98.38 90 PHE A O 1
ATOM 736 N N . ALA A 1 91 ? -0.489 0.450 3.374 1.00 98.31 91 ALA A N 1
ATOM 737 C CA . ALA A 1 91 ? 0.657 -0.319 2.902 1.00 98.31 91 ALA A CA 1
ATOM 738 C C . ALA A 1 91 ? 1.028 -1.440 3.886 1.00 98.31 91 ALA A C 1
ATOM 740 O O . ALA A 1 91 ? 1.214 -2.582 3.461 1.00 98.31 91 ALA A O 1
ATOM 741 N N . THR A 1 92 ? 1.060 -1.152 5.191 1.00 98.12 92 THR A N 1
ATOM 742 C CA . THR A 1 92 ? 1.323 -2.148 6.241 1.00 98.12 92 THR A CA 1
ATOM 743 C C . THR A 1 92 ? 0.234 -3.219 6.280 1.00 98.12 92 THR A C 1
ATOM 745 O O . THR A 1 92 ? 0.540 -4.408 6.195 1.00 98.12 92 THR A O 1
ATOM 748 N N . VAL A 1 93 ? -1.044 -2.826 6.310 1.00 98.06 93 VAL A N 1
ATOM 749 C CA . VAL A 1 93 ? -2.181 -3.764 6.356 1.00 98.06 93 VAL A CA 1
ATOM 750 C C . VAL A 1 93 ? -2.211 -4.682 5.127 1.00 98.06 93 VAL A C 1
ATOM 752 O O . VAL A 1 93 ? -2.342 -5.900 5.254 1.00 98.06 93 VAL A O 1
ATOM 755 N N . LEU A 1 94 ? -2.060 -4.123 3.923 1.00 98.19 94 LEU A N 1
ATOM 756 C CA . LEU A 1 94 ? -2.072 -4.890 2.674 1.00 98.19 94 LEU A CA 1
ATOM 757 C C . LEU A 1 94 ? -0.787 -5.703 2.469 1.00 98.19 94 LEU A C 1
ATOM 759 O O . LEU A 1 94 ? -0.824 -6.746 1.812 1.00 98.19 94 LEU A O 1
ATOM 763 N N . GLY A 1 95 ? 0.339 -5.234 3.005 1.00 96.81 95 GLY A N 1
ATOM 764 C CA . GLY A 1 95 ? 1.654 -5.854 2.874 1.00 96.81 95 GLY A CA 1
ATOM 765 C C . GLY A 1 95 ? 1.933 -6.967 3.885 1.00 96.81 95 GLY A C 1
ATOM 766 O O . GLY A 1 95 ? 2.838 -7.777 3.640 1.00 96.81 95 GLY A O 1
ATOM 767 N N . HIS A 1 96 ? 1.157 -7.045 4.971 1.00 97.00 96 HIS A N 1
ATOM 768 C CA . HIS A 1 96 ? 1.399 -7.949 6.092 1.00 97.00 96 HIS A CA 1
ATOM 769 C C . HIS A 1 96 ? 1.465 -9.432 5.657 1.00 97.00 96 HIS A C 1
ATOM 771 O O . HIS A 1 96 ? 0.577 -9.903 4.933 1.00 97.00 96 HIS A O 1
ATOM 777 N N . PRO A 1 97 ? 2.485 -10.209 6.082 1.00 93.75 97 PRO A N 1
ATOM 778 C CA . PRO A 1 97 ? 2.663 -11.611 5.688 1.00 93.75 97 PRO A CA 1
ATOM 779 C C . PRO A 1 97 ? 1.431 -12.490 5.929 1.00 93.75 97 PRO A C 1
ATOM 781 O O . PRO A 1 97 ? 0.968 -13.151 4.997 1.00 93.75 97 PRO A O 1
ATOM 784 N N . ASP A 1 98 ? 0.835 -12.434 7.124 1.00 92.75 98 ASP A N 1
ATOM 785 C CA . ASP A 1 98 ? -0.347 -13.248 7.457 1.00 92.75 98 ASP A CA 1
ATOM 786 C C . ASP A 1 98 ? -1.597 -12.893 6.638 1.00 92.75 98 ASP A C 1
ATOM 788 O O . ASP A 1 98 ? -2.453 -13.750 6.423 1.00 92.75 98 ASP A O 1
ATOM 792 N N . GLY A 1 99 ? -1.666 -11.679 6.080 1.00 92.94 99 GLY A N 1
ATOM 793 C CA . GLY A 1 99 ? -2.728 -11.255 5.162 1.00 92.94 99 GLY A CA 1
ATOM 794 C C . GLY A 1 99 ? -2.586 -11.805 3.736 1.00 92.94 99 GLY A C 1
ATOM 795 O O . GLY A 1 99 ? -3.436 -11.537 2.880 1.00 92.94 99 GLY A O 1
ATOM 796 N N . LYS A 1 100 ? -1.507 -12.550 3.456 1.00 91.06 100 LYS A N 1
ATOM 797 C CA . LYS A 1 100 ? -1.189 -13.146 2.145 1.00 91.06 100 LYS A CA 1
ATOM 798 C C . LYS A 1 100 ? -1.155 -14.677 2.175 1.00 91.06 100 LYS A C 1
ATOM 800 O O . LYS A 1 100 ? -1.145 -15.304 1.115 1.00 91.06 100 LYS A O 1
ATOM 805 N N . LEU A 1 101 ? -1.144 -15.297 3.358 1.00 87.06 101 LEU A N 1
ATOM 806 C CA . LEU A 1 101 ? -1.038 -16.750 3.495 1.00 87.06 101 LEU A CA 1
ATOM 807 C C . LEU A 1 101 ? -2.308 -17.466 3.021 1.00 87.06 101 LEU A C 1
ATOM 809 O O . LEU A 1 101 ? -3.427 -17.087 3.364 1.00 87.06 101 LEU A O 1
ATOM 813 N N . ARG A 1 102 ? -2.135 -18.584 2.302 1.00 81.88 102 ARG A N 1
ATOM 814 C CA . ARG A 1 102 ? -3.255 -19.407 1.802 1.00 81.88 102 ARG A CA 1
ATOM 815 C C . ARG A 1 102 ? -4.144 -19.959 2.921 1.00 81.88 102 ARG A C 1
ATOM 817 O O . ARG A 1 102 ? -5.351 -20.049 2.729 1.00 81.88 102 ARG A O 1
ATOM 824 N N . ARG A 1 103 ? -3.566 -20.279 4.087 1.00 85.19 103 ARG A N 1
ATOM 825 C CA . ARG A 1 103 ? -4.307 -20.780 5.262 1.00 85.19 103 ARG A CA 1
ATOM 826 C C . ARG A 1 103 ? -5.322 -19.769 5.817 1.00 85.19 103 ARG A C 1
ATOM 828 O O . ARG A 1 103 ? -6.299 -20.172 6.430 1.00 85.19 103 ARG A O 1
ATOM 835 N N . HIS A 1 104 ? -5.136 -18.474 5.545 1.00 84.88 104 HIS A N 1
ATOM 836 C CA . HIS A 1 104 ? -6.055 -17.398 5.927 1.00 84.88 104 HIS A CA 1
ATOM 837 C C . HIS A 1 104 ? -6.845 -16.896 4.708 1.00 84.88 104 HIS A C 1
ATOM 839 O O . HIS A 1 104 ? -6.904 -15.699 4.428 1.00 84.88 104 HIS A O 1
ATOM 845 N N . GLY A 1 105 ? -7.449 -17.823 3.953 1.00 88.06 105 GLY A N 1
ATOM 846 C CA . GLY A 1 105 ? -8.064 -17.544 2.650 1.00 88.06 105 GLY A CA 1
ATOM 847 C C . GLY A 1 105 ? -9.098 -16.410 2.654 1.00 88.06 105 GLY A C 1
ATOM 848 O O . GLY A 1 105 ? -9.110 -15.603 1.725 1.00 88.06 105 GLY A O 1
ATOM 849 N N . LEU A 1 106 ? -9.918 -16.296 3.707 1.00 91.69 106 LEU A N 1
ATOM 850 C CA . LEU A 1 106 ? -10.909 -15.219 3.831 1.00 91.69 106 LEU A CA 1
ATOM 851 C C . LEU A 1 106 ? -10.253 -13.845 4.039 1.00 91.69 106 LEU A C 1
ATOM 853 O O . LEU A 1 106 ? -10.593 -12.898 3.336 1.00 91.69 106 LEU A O 1
ATOM 857 N N . VAL A 1 107 ? -9.280 -13.747 4.951 1.00 94.69 107 VAL A N 1
ATOM 858 C CA . VAL A 1 107 ? -8.534 -12.502 5.211 1.00 94.69 107 VAL A CA 1
ATOM 859 C C . VAL A 1 107 ? -7.793 -12.065 3.953 1.00 94.69 107 VAL A C 1
ATOM 861 O O . VAL A 1 107 ? -7.908 -10.914 3.537 1.00 94.69 107 VAL A O 1
ATOM 864 N N . LYS A 1 108 ? -7.120 -13.005 3.279 1.00 95.31 108 LYS A N 1
ATOM 865 C CA . LYS A 1 108 ? -6.472 -12.748 1.992 1.00 95.31 108 LYS A CA 1
ATOM 866 C C . LYS A 1 108 ? -7.461 -12.213 0.956 1.00 95.31 108 LYS A C 1
ATOM 868 O O . LYS A 1 108 ? -7.169 -11.207 0.319 1.00 95.31 108 LYS A O 1
ATOM 873 N N . LYS A 1 109 ? -8.621 -12.860 0.789 1.00 96.12 109 LYS A N 1
ATOM 874 C CA . LYS A 1 109 ? -9.657 -12.441 -0.169 1.00 96.12 109 LYS A CA 1
ATOM 875 C C . LYS A 1 109 ? -10.170 -11.030 0.128 1.00 96.12 109 LYS A C 1
ATOM 877 O O . LYS A 1 109 ? -10.315 -10.241 -0.800 1.00 96.12 109 LYS A O 1
ATOM 882 N N . ASN A 1 110 ? -10.419 -10.716 1.396 1.00 97.44 110 ASN A N 1
ATOM 883 C CA . ASN A 1 110 ? -10.898 -9.402 1.821 1.00 97.44 110 ASN A CA 1
ATOM 884 C C . ASN A 1 110 ? -9.866 -8.310 1.518 1.00 97.44 110 ASN A C 1
ATOM 886 O O . ASN A 1 110 ? -10.192 -7.309 0.887 1.00 97.44 110 ASN A O 1
ATOM 890 N N . LEU A 1 111 ? -8.600 -8.536 1.871 1.00 98.00 111 LEU A N 1
ATOM 891 C CA . LEU A 1 111 ? -7.524 -7.590 1.582 1.00 98.00 111 LEU A CA 1
ATOM 892 C C . LEU A 1 111 ? -7.233 -7.469 0.071 1.00 98.00 111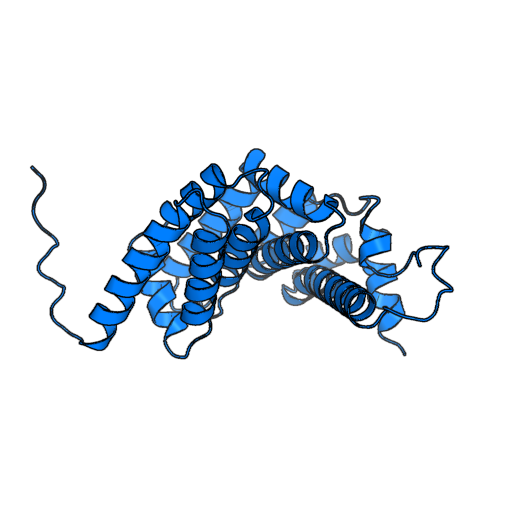 LEU A C 1
ATOM 894 O O . LEU A 1 111 ? -6.954 -6.373 -0.405 1.00 98.00 111 LEU A O 1
ATOM 898 N N . ASP A 1 112 ? -7.355 -8.555 -0.707 1.00 97.75 112 ASP A N 1
ATOM 899 C CA . ASP A 1 112 ? -7.280 -8.511 -2.180 1.00 97.75 112 ASP A CA 1
ATOM 900 C C . ASP A 1 112 ? -8.419 -7.663 -2.774 1.00 97.75 112 ASP A C 1
ATOM 902 O O . ASP A 1 112 ? -8.207 -6.931 -3.739 1.00 97.75 112 ASP A O 1
ATOM 906 N N . ALA A 1 113 ? -9.624 -7.741 -2.199 1.00 98.00 113 ALA A N 1
ATOM 907 C CA . ALA A 1 113 ? -10.766 -6.931 -2.616 1.00 98.00 113 ALA A CA 1
ATOM 908 C C . ALA A 1 113 ? -10.583 -5.448 -2.260 1.00 98.00 113 ALA A C 1
ATOM 910 O O . ALA A 1 113 ? -10.903 -4.586 -3.071 1.00 98.00 113 ALA A O 1
ATOM 911 N N . VAL A 1 114 ? -10.021 -5.144 -1.086 1.00 98.31 114 VAL A N 1
ATOM 912 C CA . VAL A 1 114 ? -9.689 -3.765 -0.693 1.00 98.31 114 VAL A CA 1
ATOM 913 C C . VAL A 1 114 ? -8.606 -3.180 -1.595 1.00 98.31 114 VAL A C 1
ATOM 915 O O . VAL A 1 114 ? -8.750 -2.052 -2.056 1.00 98.31 114 VAL A O 1
ATOM 918 N N . ALA A 1 115 ? -7.551 -3.942 -1.896 1.00 98.31 115 ALA A N 1
ATOM 919 C CA . ALA A 1 115 ? -6.517 -3.510 -2.830 1.00 98.31 115 ALA A CA 1
ATOM 920 C C . ALA A 1 115 ? -7.110 -3.179 -4.207 1.00 98.31 115 ALA A C 1
ATOM 922 O O . ALA A 1 115 ? -6.817 -2.121 -4.754 1.00 98.31 115 ALA A O 1
ATOM 923 N N . ARG A 1 116 ? -8.004 -4.031 -4.726 1.00 98.31 116 ARG A N 1
ATOM 924 C CA . ARG A 1 116 ? -8.712 -3.764 -5.985 1.00 98.31 116 ARG A CA 1
ATOM 925 C C . ARG A 1 116 ? -9.603 -2.524 -5.906 1.00 98.31 11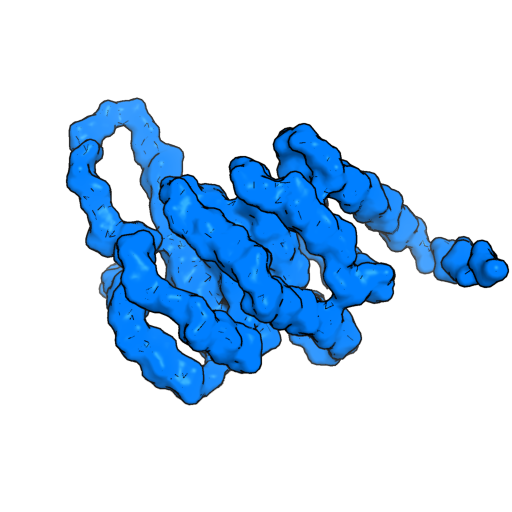6 ARG A C 1
ATOM 927 O O . ARG A 1 116 ? -9.572 -1.714 -6.822 1.00 98.31 116 ARG A O 1
ATOM 934 N N . MET A 1 117 ? -10.318 -2.324 -4.799 1.00 98.00 117 MET A N 1
ATOM 935 C CA . MET A 1 117 ? -11.131 -1.122 -4.576 1.00 98.00 117 MET A CA 1
ATOM 936 C C . MET A 1 117 ? -10.291 0.160 -4.642 1.00 98.00 117 MET A C 1
ATOM 938 O O . MET A 1 117 ? -10.716 1.119 -5.276 1.00 98.00 117 MET A O 1
ATOM 942 N N . ILE A 1 118 ? -9.083 0.169 -4.062 1.00 98.00 118 ILE A N 1
ATOM 943 C CA . ILE A 1 118 ? -8.164 1.318 -4.156 1.00 98.00 118 ILE A CA 1
ATOM 944 C C . ILE A 1 118 ? -7.778 1.601 -5.613 1.00 98.00 118 ILE A C 1
ATOM 946 O O . ILE A 1 118 ? -7.666 2.763 -5.992 1.00 98.00 118 ILE A O 1
ATOM 950 N N . LEU A 1 119 ? -7.575 0.560 -6.428 1.00 97.50 119 LEU A N 1
ATOM 951 C CA . LEU A 1 119 ? -7.230 0.723 -7.842 1.00 97.50 119 LEU A CA 1
ATOM 952 C C . LEU A 1 119 ? -8.418 1.187 -8.679 1.00 97.50 119 LEU A C 1
ATOM 954 O O . LEU A 1 119 ? -8.246 2.039 -9.546 1.00 97.50 119 LEU A O 1
ATOM 958 N N . GLU A 1 120 ? -9.602 0.619 -8.457 1.00 96.69 120 GLU A N 1
ATOM 959 C CA . GLU A 1 120 ? -10.822 0.914 -9.214 1.00 96.69 120 GLU A CA 1
ATOM 960 C C . GLU A 1 120 ? -11.385 2.306 -8.911 1.00 96.69 120 GLU A C 1
ATOM 962 O O . GLU A 1 120 ? -11.905 2.966 -9.815 1.00 96.69 120 GLU A O 1
ATOM 967 N N . ASP A 1 121 ? -11.244 2.770 -7.671 1.00 96.69 121 ASP A N 1
ATOM 968 C CA . ASP A 1 121 ? -11.661 4.096 -7.242 1.00 96.69 121 ASP A CA 1
ATOM 969 C C . ASP A 1 121 ? -10.697 5.173 -7.769 1.00 96.69 121 ASP A C 1
ATOM 971 O O . ASP A 1 121 ? -9.550 5.301 -7.330 1.00 96.69 121 ASP A O 1
ATOM 975 N N . LYS A 1 122 ? -11.190 5.979 -8.718 1.00 94.69 122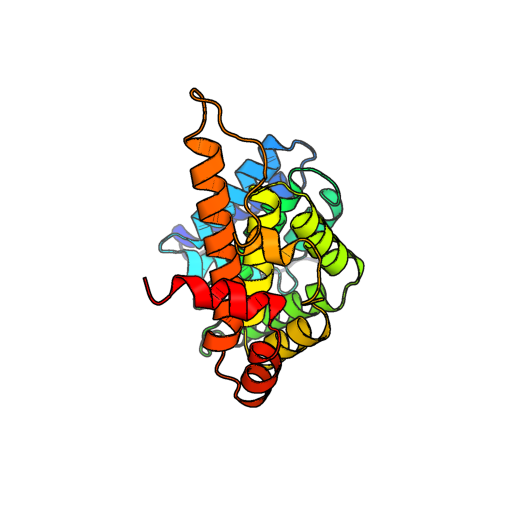 LYS A N 1
ATOM 976 C CA . LYS A 1 122 ? -10.419 7.058 -9.352 1.00 94.69 122 LYS A CA 1
ATOM 977 C C . LYS A 1 122 ? -9.889 8.078 -8.349 1.00 94.69 122 LYS A C 1
ATOM 979 O O . LYS A 1 122 ? -8.816 8.628 -8.582 1.00 94.69 122 LYS A O 1
ATOM 984 N N . GLU A 1 123 ? -10.623 8.344 -7.272 1.00 95.25 123 GLU A N 1
ATOM 985 C CA . GLU A 1 123 ? -10.204 9.316 -6.266 1.00 95.25 123 GLU A CA 1
ATOM 986 C C . GLU A 1 123 ? -9.030 8.771 -5.459 1.00 95.25 123 GLU A C 1
ATOM 988 O O . GLU A 1 123 ? -7.995 9.422 -5.380 1.00 95.25 123 GLU A O 1
ATOM 993 N N . LYS A 1 124 ? -9.136 7.537 -4.953 1.00 96.19 124 LYS A N 1
ATOM 994 C CA . LYS A 1 124 ? -8.073 6.916 -4.144 1.00 96.19 124 LYS A CA 1
ATOM 995 C C . LYS A 1 124 ? -6.799 6.684 -4.945 1.00 96.19 124 LYS A C 1
ATOM 997 O O . LYS A 1 124 ? -5.702 6.953 -4.454 1.00 96.19 124 LYS A O 1
ATOM 1002 N N . TRP A 1 125 ? -6.928 6.213 -6.185 1.00 96.38 125 TRP A N 1
ATOM 1003 C CA . TRP A 1 125 ? -5.774 6.085 -7.070 1.00 96.38 125 TRP A CA 1
ATOM 1004 C C . TRP A 1 125 ? -5.154 7.455 -7.383 1.00 96.38 125 TRP A C 1
ATOM 1006 O O . TRP A 1 125 ? -3.933 7.600 -7.340 1.00 96.38 125 TRP A O 1
ATOM 1016 N N . GLY A 1 126 ? -5.987 8.474 -7.623 1.00 96.31 126 GLY A N 1
ATOM 1017 C CA . GLY A 1 126 ? -5.550 9.857 -7.816 1.00 96.31 126 GLY A CA 1
ATOM 1018 C C . GLY A 1 126 ? -4.776 10.411 -6.618 1.00 96.31 126 GLY A C 1
ATOM 1019 O O . GLY A 1 126 ? -3.701 10.979 -6.805 1.00 96.31 126 GLY A O 1
ATOM 1020 N N . ASP A 1 127 ? -5.258 10.171 -5.399 1.00 96.25 127 ASP A N 1
ATOM 1021 C CA . ASP A 1 127 ? -4.595 10.591 -4.161 1.00 96.25 127 ASP A CA 1
ATOM 1022 C C . ASP A 1 127 ? -3.202 9.955 -4.031 1.00 96.25 127 ASP A C 1
ATOM 1024 O O . ASP A 1 127 ? -2.224 10.645 -3.746 1.00 96.25 127 ASP A O 1
ATOM 1028 N N . ALA A 1 128 ? -3.069 8.652 -4.309 1.00 96.56 128 ALA A N 1
ATOM 1029 C CA . ALA A 1 128 ? -1.773 7.970 -4.286 1.00 96.56 128 ALA A CA 1
ATOM 1030 C C . ALA A 1 128 ? -0.784 8.551 -5.317 1.00 96.56 128 ALA A C 1
ATOM 1032 O O . ALA A 1 128 ? 0.398 8.739 -5.012 1.00 96.56 128 ALA A O 1
ATOM 1033 N N . LEU A 1 129 ? -1.255 8.887 -6.523 1.00 95.69 129 LEU A N 1
ATOM 1034 C CA . LEU A 1 129 ? -0.431 9.526 -7.556 1.00 95.69 129 LEU A CA 1
ATOM 1035 C C . LEU A 1 129 ? -0.061 10.977 -7.208 1.00 95.69 129 LEU A C 1
ATOM 1037 O O . LEU A 1 129 ? 1.045 11.428 -7.529 1.00 95.69 129 LEU A O 1
ATOM 1041 N N . GLN A 1 130 ? -0.950 11.704 -6.531 1.00 95.06 130 GLN A N 1
ATOM 1042 C CA . GLN A 1 130 ? -0.686 13.051 -6.030 1.00 95.06 130 GLN A CA 1
ATOM 1043 C C . GLN A 1 130 ? 0.383 13.032 -4.930 1.00 95.06 130 GLN A C 1
ATOM 1045 O O . GLN A 1 130 ? 1.322 13.829 -4.974 1.00 95.06 130 GLN A O 1
ATOM 1050 N N . GLU A 1 131 ? 0.298 12.093 -3.985 1.00 95.31 131 GLU A N 1
ATOM 1051 C CA . GLU A 1 131 ? 1.312 11.888 -2.944 1.00 95.31 131 GLU A CA 1
ATOM 1052 C C . GLU A 1 131 ? 2.676 11.519 -3.552 1.00 95.31 131 GLU A C 1
ATOM 1054 O O . GLU A 1 131 ? 3.702 12.087 -3.161 1.00 95.31 131 GLU A O 1
ATOM 1059 N N . LEU A 1 132 ? 2.694 10.666 -4.584 1.00 95.19 132 LEU A N 1
ATOM 1060 C CA . LEU A 1 132 ? 3.905 10.342 -5.347 1.00 95.19 132 LEU A CA 1
ATOM 1061 C C . LEU A 1 132 ? 4.506 11.575 -6.043 1.00 95.19 132 LEU A C 1
ATOM 1063 O O . LEU A 1 132 ? 5.724 11.737 -6.103 1.00 95.19 132 LEU A O 1
ATOM 1067 N N . SER A 1 133 ? 3.665 12.468 -6.557 1.00 92.69 133 SER A N 1
ATOM 1068 C CA . SER A 1 133 ? 4.097 13.661 -7.299 1.00 92.69 133 SER A CA 1
ATOM 1069 C C . SER A 1 133 ? 4.387 14.874 -6.405 1.00 92.69 133 SER A C 1
ATOM 1071 O O . SER A 1 133 ? 4.745 15.936 -6.908 1.00 92.69 133 SER A O 1
ATOM 1073 N N . SER A 1 134 ? 4.271 14.732 -5.083 1.00 90.81 134 SER A N 1
ATOM 1074 C CA . SER A 1 134 ? 4.341 15.844 -4.122 1.00 90.81 134 SER A CA 1
ATOM 1075 C C . SER A 1 134 ? 5.712 16.521 -3.992 1.00 90.81 134 SER A C 1
ATOM 1077 O O . SER A 1 134 ? 5.794 17.649 -3.511 1.00 90.81 134 SER A O 1
ATOM 1079 N N . GLY A 1 135 ? 6.798 15.838 -4.370 1.00 87.06 135 GLY A N 1
ATOM 1080 C CA . GLY A 1 135 ? 8.173 16.301 -4.146 1.00 87.06 135 GLY A CA 1
ATOM 1081 C C . GLY A 1 135 ? 8.663 16.182 -2.696 1.00 87.06 135 GLY A C 1
ATOM 1082 O O . GLY A 1 135 ? 9.824 16.499 -2.431 1.00 87.06 135 GLY A O 1
ATOM 1083 N N . ASP A 1 136 ? 7.812 15.710 -1.780 1.00 89.19 136 ASP A N 1
ATOM 1084 C CA . ASP A 1 136 ? 8.152 15.403 -0.392 1.00 89.19 136 ASP A CA 1
ATOM 1085 C C . ASP A 1 136 ? 8.502 13.916 -0.249 1.00 89.19 136 ASP A C 1
ATOM 1087 O O . ASP A 1 136 ? 7.750 13.040 -0.682 1.00 89.19 136 ASP A O 1
ATOM 1091 N N . SER A 1 137 ? 9.647 13.629 0.374 1.00 89.38 137 SER A N 1
ATOM 1092 C CA . SER A 1 137 ? 10.190 12.272 0.477 1.00 89.38 137 SER A CA 1
ATOM 1093 C C . SER A 1 137 ? 9.259 11.335 1.252 1.00 89.38 137 SER A C 1
ATOM 1095 O O . SER A 1 137 ? 9.064 10.192 0.851 1.00 89.38 137 SER A O 1
ATOM 1097 N N . ARG A 1 138 ? 8.626 11.800 2.334 1.00 90.31 138 ARG A N 1
ATOM 1098 C CA . ARG A 1 138 ? 7.729 10.983 3.165 1.00 90.31 138 ARG A CA 1
ATOM 1099 C C . ARG A 1 138 ? 6.461 10.608 2.408 1.00 90.31 138 ARG A C 1
ATOM 1101 O O . ARG A 1 138 ? 6.059 9.447 2.438 1.00 90.31 138 ARG A O 1
ATOM 1108 N N . ARG A 1 139 ? 5.860 11.578 1.723 1.00 93.44 139 ARG A N 1
ATOM 1109 C CA . ARG A 1 139 ? 4.659 11.395 0.893 1.00 93.44 139 ARG A CA 1
ATOM 1110 C C . ARG A 1 139 ? 4.923 10.444 -0.274 1.00 93.44 139 ARG A C 1
ATOM 1112 O O . ARG A 1 139 ? 4.193 9.474 -0.471 1.00 93.44 139 ARG A O 1
ATOM 1119 N N . GLN A 1 140 ? 6.044 10.651 -0.966 1.00 94.69 140 GLN A N 1
ATOM 1120 C CA . GLN A 1 140 ? 6.525 9.771 -2.032 1.00 94.69 140 GLN A CA 1
ATOM 1121 C C . GLN A 1 140 ? 6.721 8.335 -1.559 1.00 94.69 140 GLN A C 1
ATOM 1123 O O . GLN A 1 140 ? 6.272 7.391 -2.208 1.00 94.69 140 GLN A O 1
ATOM 1128 N N . ASN A 1 141 ? 7.370 8.180 -0.409 1.00 94.94 141 ASN A N 1
ATOM 1129 C CA . ASN A 1 141 ? 7.652 6.889 0.198 1.00 94.94 141 ASN A CA 1
ATOM 1130 C C . ASN A 1 141 ? 6.376 6.119 0.532 1.00 94.94 141 ASN A C 1
ATOM 1132 O O . ASN A 1 141 ? 6.266 4.952 0.165 1.00 94.94 141 ASN A O 1
ATOM 1136 N N . ALA A 1 142 ? 5.398 6.781 1.149 1.00 96.06 142 ALA A N 1
ATOM 1137 C CA . ALA A 1 142 ? 4.130 6.156 1.504 1.00 96.06 142 ALA A CA 1
ATOM 1138 C C . ALA A 1 142 ? 3.347 5.678 0.267 1.00 96.06 142 ALA A C 1
ATOM 1140 O O . ALA A 1 142 ? 2.804 4.572 0.264 1.00 96.06 142 ALA A O 1
ATOM 1141 N N . ALA A 1 143 ? 3.342 6.467 -0.814 1.00 97.31 143 ALA A N 1
ATOM 1142 C CA . ALA A 1 143 ? 2.720 6.075 -2.077 1.00 97.31 143 ALA A CA 1
ATOM 1143 C C . ALA A 1 143 ? 3.422 4.865 -2.720 1.00 97.31 143 ALA A C 1
ATOM 1145 O O . ALA A 1 143 ? 2.761 3.911 -3.138 1.00 97.31 143 ALA A O 1
ATOM 1146 N N . LEU A 1 144 ? 4.760 4.876 -2.771 1.00 97.56 144 LEU A N 1
ATOM 1147 C CA . LEU A 1 144 ? 5.562 3.768 -3.303 1.00 97.56 144 LEU A CA 1
ATOM 1148 C C . LEU A 1 144 ? 5.364 2.479 -2.501 1.00 97.56 144 LEU A C 1
ATOM 1150 O O . LEU A 1 144 ? 5.191 1.416 -3.099 1.00 97.56 144 LEU A O 1
ATOM 1154 N N . ASP A 1 145 ? 5.355 2.566 -1.171 1.00 97.31 145 ASP A N 1
ATOM 1155 C CA . ASP A 1 145 ? 5.130 1.412 -0.301 1.00 97.31 145 ASP A CA 1
ATOM 1156 C C . ASP A 1 145 ? 3.716 0.844 -0.471 1.00 97.31 145 ASP A C 1
ATOM 1158 O O . ASP A 1 145 ? 3.572 -0.376 -0.579 1.00 97.31 145 ASP A O 1
ATOM 1162 N N . LEU A 1 146 ? 2.683 1.690 -0.585 1.00 98.56 146 LEU A N 1
ATOM 1163 C CA . LEU A 1 146 ? 1.315 1.237 -0.851 1.00 98.56 146 LEU A CA 1
ATOM 1164 C C . LEU A 1 146 ? 1.215 0.491 -2.186 1.00 98.56 146 LEU A C 1
ATOM 1166 O O . LEU A 1 146 ? 0.699 -0.627 -2.237 1.00 98.56 146 LEU A O 1
ATOM 1170 N N . MET A 1 147 ? 1.737 1.078 -3.265 1.00 98.38 147 MET A N 1
ATOM 1171 C CA . MET A 1 147 ? 1.719 0.439 -4.582 1.00 98.38 147 MET A CA 1
ATOM 1172 C C . MET A 1 147 ? 2.495 -0.882 -4.571 1.00 98.38 147 MET A C 1
ATOM 1174 O O . MET A 1 147 ? 2.004 -1.890 -5.078 1.00 98.38 147 MET A O 1
ATOM 1178 N N . ALA A 1 148 ? 3.667 -0.921 -3.932 1.00 98.06 148 ALA A N 1
ATOM 1179 C CA . ALA A 1 148 ? 4.453 -2.144 -3.799 1.00 98.06 148 ALA A CA 1
ATOM 1180 C C . ALA A 1 148 ? 3.725 -3.214 -2.966 1.00 98.06 148 ALA A C 1
ATOM 1182 O O . ALA A 1 148 ? 3.796 -4.402 -3.286 1.00 98.06 148 ALA A O 1
ATOM 1183 N N . ALA A 1 149 ? 3.018 -2.815 -1.904 1.00 98.25 149 ALA A N 1
ATOM 1184 C CA . ALA A 1 149 ? 2.198 -3.715 -1.103 1.00 98.25 149 ALA A CA 1
ATOM 1185 C C . ALA A 1 149 ? 1.078 -4.340 -1.944 1.00 98.25 149 ALA A C 1
ATOM 1187 O O . ALA A 1 149 ? 0.900 -5.553 -1.870 1.00 98.25 149 ALA A O 1
ATOM 1188 N N . ILE A 1 150 ? 0.395 -3.552 -2.787 1.00 98.38 150 ILE A N 1
ATOM 1189 C CA . ILE A 1 150 ? -0.650 -4.029 -3.709 1.00 98.38 150 ILE A CA 1
ATOM 1190 C C . ILE A 1 150 ? -0.076 -4.998 -4.753 1.00 98.38 150 ILE A C 1
ATOM 1192 O O . ILE A 1 150 ? -0.615 -6.093 -4.919 1.00 98.38 150 ILE A O 1
ATOM 1196 N N . VAL A 1 151 ? 1.041 -4.652 -5.406 1.00 98.06 151 VAL A N 1
ATOM 1197 C CA . VAL A 1 151 ? 1.698 -5.517 -6.406 1.00 98.06 151 VAL A CA 1
ATOM 1198 C C . VAL A 1 151 ? 2.036 -6.887 -5.805 1.00 98.06 151 VAL A C 1
ATOM 1200 O O . VAL A 1 151 ? 1.690 -7.922 -6.377 1.00 98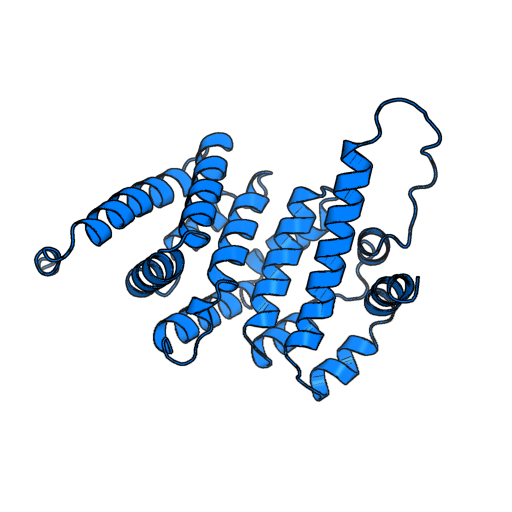.06 151 VAL A O 1
ATOM 1203 N N . ARG A 1 152 ? 2.625 -6.918 -4.601 1.00 96.69 152 ARG A N 1
ATOM 1204 C CA . ARG A 1 152 ? 3.017 -8.162 -3.904 1.00 96.69 152 ARG A CA 1
ATOM 1205 C C . ARG A 1 152 ? 1.850 -9.069 -3.506 1.00 96.69 152 ARG A C 1
ATOM 1207 O O . ARG A 1 152 ? 2.091 -10.193 -3.065 1.00 96.69 152 ARG A O 1
ATOM 1214 N N . ARG A 1 153 ? 0.594 -8.626 -3.628 1.00 95.25 153 ARG A N 1
ATOM 1215 C CA . ARG A 1 153 ? -0.572 -9.474 -3.330 1.00 95.25 153 ARG A CA 1
ATOM 1216 C C . ARG A 1 153 ? -0.824 -10.533 -4.407 1.00 95.25 153 ARG A C 1
ATOM 1218 O O . ARG A 1 153 ? -1.421 -11.568 -4.107 1.00 95.25 153 ARG A O 1
ATOM 1225 N N . GLY A 1 154 ? -0.335 -10.323 -5.634 1.00 94.44 154 GLY A N 1
ATOM 1226 C CA . GLY A 1 154 ? -0.299 -11.355 -6.671 1.00 94.44 154 GLY A CA 1
ATOM 1227 C C . GLY A 1 154 ? -0.398 -10.834 -8.104 1.00 94.44 154 GLY A C 1
ATOM 1228 O O . GLY A 1 154 ? -0.656 -9.660 -8.348 1.00 94.44 154 GLY A O 1
ATOM 1229 N N . GLY A 1 155 ? -0.243 -11.753 -9.064 1.00 94.38 155 GLY A N 1
ATOM 1230 C CA . GLY A 1 155 ? -0.147 -11.447 -10.498 1.00 94.38 155 GLY A CA 1
ATOM 1231 C C . GLY A 1 155 ? -1.296 -10.624 -11.081 1.00 94.38 155 GLY A C 1
ATOM 1232 O O . GLY A 1 155 ? -1.034 -9.788 -11.934 1.00 94.38 155 GLY A O 1
ATOM 1233 N N . GLY A 1 156 ? -2.534 -10.821 -10.613 1.00 95.12 156 GLY A N 1
ATOM 1234 C CA . GLY A 1 156 ? -3.688 -10.039 -11.075 1.00 95.12 156 GLY A CA 1
ATOM 1235 C C . GLY A 1 156 ? -3.583 -8.562 -10.689 1.00 95.12 156 GLY A C 1
ATOM 1236 O O . GLY A 1 156 ? -3.583 -7.704 -11.560 1.00 95.12 156 GLY A O 1
ATOM 1237 N N . LEU A 1 157 ? -3.387 -8.274 -9.398 1.00 97.00 157 LEU A N 1
ATOM 1238 C CA . LEU A 1 157 ? -3.220 -6.901 -8.900 1.00 97.00 157 LEU A CA 1
ATOM 1239 C C . LEU A 1 157 ? -1.943 -6.242 -9.441 1.00 97.00 157 LEU A C 1
ATOM 1241 O O . LEU A 1 157 ? -1.932 -5.048 -9.720 1.00 97.00 157 LEU A O 1
ATOM 1245 N N . ALA A 1 158 ? -0.878 -7.023 -9.641 1.00 97.44 158 ALA A N 1
ATOM 1246 C CA . ALA A 1 158 ? 0.333 -6.546 -10.295 1.00 97.44 158 ALA A CA 1
ATOM 1247 C C . ALA A 1 158 ? 0.063 -6.100 -11.745 1.00 97.44 158 ALA A C 1
ATOM 1249 O O . ALA A 1 158 ? 0.520 -5.033 -12.144 1.00 97.44 158 ALA A O 1
ATOM 1250 N N . SER A 1 159 ? -0.705 -6.873 -12.520 1.00 96.50 159 SER A N 1
ATOM 1251 C CA . SER A 1 159 ? -1.139 -6.472 -13.865 1.00 96.50 159 SER A CA 1
ATOM 1252 C C . SER A 1 159 ? -2.015 -5.218 -13.838 1.00 96.50 159 SER A C 1
ATOM 1254 O O . SER A 1 159 ? -1.754 -4.298 -14.605 1.00 96.50 159 SER A O 1
ATOM 1256 N N . GLU A 1 160 ? -2.975 -5.130 -12.912 1.00 96.31 160 GLU A N 1
ATOM 1257 C CA . GLU A 1 160 ? -3.841 -3.951 -12.768 1.00 96.31 160 GLU A CA 1
ATOM 1258 C C . GLU A 1 160 ? -3.036 -2.669 -12.458 1.00 96.31 160 GLU A C 1
ATOM 1260 O O . GLU A 1 160 ? -3.307 -1.618 -13.038 1.00 96.31 160 GLU A O 1
ATOM 1265 N N . ILE A 1 161 ? -2.010 -2.740 -11.594 1.00 96.94 161 ILE A N 1
ATOM 1266 C CA . ILE A 1 161 ? -1.090 -1.609 -11.365 1.00 96.94 161 ILE A CA 1
ATOM 1267 C C . ILE A 1 161 ? -0.335 -1.272 -12.654 1.00 96.94 161 ILE A C 1
ATOM 1269 O O . ILE A 1 161 ? -0.218 -0.101 -13.001 1.00 96.94 161 ILE A O 1
ATOM 1273 N N . ALA A 1 162 ? 0.200 -2.275 -13.354 1.00 94.69 162 ALA A N 1
ATOM 1274 C CA . ALA A 1 162 ? 1.021 -2.059 -14.544 1.00 94.69 162 ALA A CA 1
ATOM 1275 C C . ALA A 1 162 ? 0.244 -1.387 -15.687 1.00 94.69 162 ALA A C 1
ATOM 1277 O O . ALA A 1 162 ? 0.804 -0.599 -16.439 1.00 94.69 162 ALA A O 1
ATOM 1278 N N . GLU A 1 163 ? -1.050 -1.673 -15.805 1.00 94.38 163 GLU A N 1
ATOM 1279 C CA . GLU A 1 163 ? -1.925 -1.050 -16.799 1.00 94.38 163 GLU A CA 1
ATOM 1280 C C . GLU A 1 163 ? -2.279 0.403 -16.448 1.00 94.38 163 GLU A C 1
ATOM 1282 O O . GLU A 1 163 ? -2.466 1.223 -17.345 1.00 94.38 163 GLU A O 1
ATOM 1287 N N . ARG A 1 164 ? -2.372 0.735 -15.153 1.00 94.25 164 ARG A N 1
ATOM 1288 C CA . ARG A 1 164 ? -2.810 2.059 -14.671 1.00 94.25 164 ARG A CA 1
ATOM 1289 C C . ARG A 1 164 ? -1.669 3.031 -14.387 1.00 94.25 164 ARG A C 1
ATOM 1291 O O . ARG A 1 164 ? -1.887 4.241 -14.397 1.00 94.25 164 ARG A O 1
ATOM 1298 N N . PHE A 1 165 ? -0.487 2.524 -14.052 1.00 94.50 165 PHE A N 1
ATOM 1299 C CA . PHE A 1 165 ? 0.657 3.344 -13.676 1.00 94.50 165 PHE A CA 1
ATOM 1300 C C . PHE A 1 165 ? 1.351 3.912 -14.914 1.00 94.50 165 PHE A C 1
ATOM 1302 O O . PHE A 1 165 ? 1.771 3.171 -15.803 1.00 94.50 165 PHE A O 1
ATOM 1309 N N . ASP A 1 166 ? 1.526 5.232 -14.955 1.00 93.19 166 ASP A N 1
ATOM 1310 C CA . ASP A 1 166 ? 2.290 5.875 -16.018 1.00 93.19 166 ASP A CA 1
ATOM 1311 C C . ASP A 1 166 ? 3.799 5.746 -15.750 1.00 93.19 166 ASP A C 1
ATOM 1313 O O . ASP A 1 166 ? 4.419 6.536 -15.036 1.00 93.19 166 ASP A O 1
ATOM 1317 N N . PHE A 1 167 ? 4.418 4.744 -16.376 1.00 89.69 167 PHE A N 1
ATOM 1318 C CA . PHE A 1 167 ? 5.864 4.505 -16.308 1.00 89.69 167 PHE A CA 1
ATOM 1319 C C . PHE A 1 167 ? 6.714 5.605 -16.963 1.00 89.69 167 PHE A C 1
ATOM 1321 O O . PHE A 1 167 ? 7.941 5.537 -16.895 1.00 89.69 167 PHE A O 1
ATOM 1328 N N . LYS A 1 168 ? 6.096 6.626 -17.569 1.00 88.69 168 LYS A N 1
ATOM 1329 C CA . LYS A 1 168 ? 6.769 7.778 -18.182 1.00 88.69 168 LYS A CA 1
ATOM 1330 C C . LYS A 1 168 ? 6.630 9.061 -17.365 1.00 88.69 168 LYS A C 1
ATOM 1332 O O . LYS A 1 168 ? 7.085 10.112 -17.821 1.00 88.69 168 LYS A O 1
ATOM 1337 N N . MET A 1 169 ? 6.060 8.995 -16.158 1.00 89.06 169 MET A N 1
ATOM 1338 C CA . MET A 1 169 ? 5.951 10.153 -15.272 1.00 89.06 169 MET A CA 1
ATOM 1339 C C . MET A 1 169 ? 7.308 10.853 -15.097 1.00 89.06 169 MET A C 1
ATOM 1341 O O . MET A 1 169 ? 8.319 10.239 -14.745 1.00 89.06 169 MET A O 1
ATOM 1345 N N . ALA A 1 170 ? 7.319 12.177 -15.271 1.00 87.50 170 ALA A N 1
ATOM 1346 C CA . ALA A 1 170 ? 8.541 12.987 -15.248 1.00 87.50 170 ALA A CA 1
ATOM 1347 C C . ALA A 1 170 ? 9.313 12.923 -13.915 1.00 87.50 170 ALA A C 1
ATOM 1349 O O . ALA A 1 170 ? 10.508 13.215 -13.873 1.00 87.50 170 ALA A O 1
ATOM 1350 N N . ILE A 1 171 ? 8.649 12.525 -12.825 1.00 87.69 171 ILE A N 1
ATOM 1351 C CA . ILE A 1 171 ? 9.262 12.401 -11.501 1.00 87.69 171 ILE A CA 1
ATOM 1352 C C . ILE A 1 171 ? 10.067 11.102 -11.324 1.00 87.69 171 ILE A C 1
ATOM 1354 O O . ILE A 1 171 ? 10.964 11.050 -10.485 1.00 87.69 171 ILE A O 1
ATOM 1358 N N . LEU A 1 172 ? 9.819 10.058 -12.125 1.00 86.81 172 LEU A N 1
ATOM 1359 C CA . LEU A 1 172 ? 10.450 8.740 -11.940 1.00 86.81 172 LEU A CA 1
ATOM 1360 C C . LEU A 1 172 ? 11.978 8.766 -12.108 1.00 86.81 172 LEU A C 1
ATOM 1362 O O . LEU A 1 172 ? 12.664 8.194 -11.257 1.00 86.81 172 LEU A O 1
ATOM 1366 N N . PRO A 1 173 ? 12.561 9.478 -13.097 1.00 83.19 173 PRO A N 1
ATOM 1367 C CA . PRO A 1 173 ? 14.013 9.626 -13.181 1.00 83.19 173 PRO A CA 1
ATOM 1368 C C . PRO A 1 173 ? 14.625 10.269 -11.924 1.00 83.19 173 PRO A C 1
ATOM 1370 O O . PRO A 1 173 ? 15.723 9.888 -11.498 1.00 83.19 173 PRO A O 1
ATOM 1373 N N . GLN A 1 174 ? 13.919 11.218 -11.299 1.00 84.31 174 GLN A N 1
ATOM 1374 C CA . GLN A 1 174 ? 14.348 11.840 -10.045 1.00 84.31 174 GLN A CA 1
ATOM 1375 C C . GLN A 1 174 ? 14.303 10.832 -8.888 1.00 84.31 174 GLN A C 1
ATOM 1377 O O . GLN A 1 174 ? 15.286 10.727 -8.154 1.00 84.31 174 GLN A O 1
ATOM 1382 N N . LEU A 1 175 ? 13.221 10.055 -8.756 1.00 85.19 175 LEU A N 1
ATOM 1383 C CA . LEU A 1 175 ? 13.087 9.013 -7.725 1.00 85.19 175 LEU A CA 1
ATOM 1384 C C . LEU A 1 175 ? 14.149 7.914 -7.873 1.00 85.19 175 LEU A C 1
ATOM 1386 O O . LEU A 1 175 ? 14.709 7.447 -6.885 1.00 85.19 175 LEU A O 1
ATOM 1390 N N . ALA A 1 176 ? 14.506 7.559 -9.108 1.00 80.88 176 ALA A N 1
ATOM 1391 C CA . ALA A 1 176 ? 15.584 6.619 -9.405 1.00 80.88 176 ALA A CA 1
ATOM 1392 C C . ALA A 1 176 ? 16.989 7.151 -9.042 1.00 80.88 176 ALA A C 1
ATOM 1394 O O . ALA A 1 176 ? 17.968 6.398 -9.075 1.00 80.88 176 ALA A O 1
ATOM 1395 N N . GLY A 1 177 ? 17.112 8.442 -8.707 1.00 74.25 177 GLY A N 1
ATOM 1396 C CA . GLY A 1 177 ? 18.385 9.115 -8.445 1.00 74.25 177 GLY A CA 1
ATOM 1397 C C . GLY A 1 177 ? 19.204 9.393 -9.709 1.00 74.25 177 GLY A C 1
ATOM 1398 O O . GLY A 1 177 ? 20.414 9.601 -9.619 1.00 74.25 177 GLY A O 1
ATOM 1399 N N . THR A 1 178 ? 18.575 9.370 -10.892 1.00 57.47 178 THR A N 1
ATOM 1400 C CA . THR A 1 178 ? 19.268 9.578 -12.179 1.00 57.47 178 THR A CA 1
ATOM 1401 C C . THR A 1 178 ? 19.490 11.056 -12.500 1.00 57.47 178 THR A C 1
ATOM 1403 O O . THR A 1 178 ? 20.478 11.397 -13.149 1.00 57.47 178 THR A O 1
ATOM 1406 N N . ILE A 1 179 ? 18.636 11.943 -11.980 1.00 58.25 179 ILE A N 1
ATOM 1407 C CA . ILE A 1 179 ? 18.798 13.396 -12.072 1.00 58.25 179 ILE A CA 1
ATOM 1408 C C . ILE A 1 179 ? 19.356 13.898 -10.737 1.00 58.25 179 ILE A C 1
ATOM 1410 O O . ILE A 1 179 ? 18.647 13.965 -9.734 1.00 58.25 179 ILE A O 1
ATOM 1414 N N . LYS A 1 180 ? 20.640 14.273 -10.709 1.00 54.03 180 LYS A N 1
ATOM 1415 C CA . LYS A 1 180 ? 21.193 15.050 -9.590 1.00 54.03 180 LYS A CA 1
ATOM 1416 C C . LYS A 1 180 ? 20.656 16.476 -9.707 1.00 54.03 180 LYS A C 1
ATOM 1418 O O . LYS A 1 180 ? 20.838 17.091 -10.757 1.00 54.03 180 LYS A O 1
ATOM 1423 N N . LYS A 1 181 ? 20.027 17.022 -8.655 1.00 48.66 181 LYS A N 1
ATOM 1424 C CA . LYS A 1 181 ? 19.715 18.463 -8.589 1.00 48.66 181 LYS A CA 1
ATOM 1425 C C . LYS A 1 181 ? 21.006 19.243 -8.875 1.00 48.66 181 LYS A C 1
ATOM 1427 O O . LYS A 1 181 ? 21.943 19.209 -8.079 1.00 48.66 181 LYS A O 1
ATOM 1432 N N . LYS A 1 182 ? 21.071 19.913 -10.027 1.00 39.03 182 LYS A N 1
ATOM 1433 C CA . LYS A 1 182 ? 22.131 20.872 -10.356 1.00 39.03 182 LYS A CA 1
ATOM 1434 C C . LYS A 1 182 ? 21.943 22.067 -9.412 1.00 39.03 182 LYS A C 1
ATOM 1436 O O . LYS A 1 182 ? 20.979 22.802 -9.578 1.00 39.03 182 LYS A O 1
ATOM 1441 N N . GLY A 1 183 ? 22.809 22.218 -8.405 1.00 39.59 183 GLY A N 1
ATOM 1442 C CA . GLY A 1 183 ? 22.840 23.428 -7.563 1.00 39.59 183 GLY A CA 1
ATOM 1443 C C . GLY A 1 183 ? 23.010 23.236 -6.052 1.00 39.59 183 GLY A C 1
ATOM 1444 O O . GLY A 1 183 ? 22.353 23.929 -5.289 1.00 39.59 183 GLY A O 1
ATOM 1445 N N . GLY A 1 184 ? 23.864 22.318 -5.590 1.00 37.28 184 GLY A N 1
ATOM 1446 C CA . GLY A 1 184 ? 24.089 22.106 -4.152 1.00 37.28 184 GLY A CA 1
ATOM 1447 C C . GLY A 1 184 ? 25.549 21.884 -3.773 1.00 37.28 184 GLY A C 1
ATOM 1448 O O . GLY A 1 184 ? 25.842 20.953 -3.032 1.00 37.28 184 GLY A O 1
ATOM 1449 N N . LEU A 1 185 ? 26.468 22.694 -4.304 1.00 44.62 185 LEU A N 1
ATOM 1450 C CA . LEU A 1 185 ? 27.783 22.886 -3.688 1.00 44.62 185 LEU A CA 1
ATOM 1451 C C . LEU A 1 185 ? 27.603 23.939 -2.590 1.00 44.62 185 LEU A C 1
ATOM 1453 O O . LEU A 1 185 ? 27.505 25.126 -2.874 1.00 44.62 185 LEU A O 1
ATOM 1457 N N . GLY A 1 186 ? 27.476 23.483 -1.349 1.00 32.75 186 GLY A N 1
ATOM 1458 C CA . GLY A 1 186 ? 27.301 24.340 -0.182 1.00 32.75 186 GLY A CA 1
ATOM 1459 C C . GLY A 1 186 ? 27.400 23.508 1.087 1.00 32.75 186 GLY A C 1
ATOM 1460 O O . GLY A 1 186 ? 26.445 22.848 1.487 1.00 32.75 186 GLY A O 1
ATOM 1461 N N . MET A 1 187 ? 28.600 23.496 1.660 1.00 42.78 187 MET A N 1
ATOM 1462 C CA . MET A 1 187 ? 28.917 23.003 2.998 1.00 42.78 187 MET A CA 1
ATOM 1463 C C . MET A 1 187 ? 27.896 23.498 4.035 1.00 42.78 187 MET A C 1
ATOM 1465 O O . MET A 1 187 ? 27.611 24.691 4.072 1.00 42.78 187 MET A O 1
ATOM 1469 N N . GLY A 1 188 ? 27.398 22.602 4.902 1.00 35.34 188 GLY A N 1
ATOM 1470 C CA . GLY A 1 188 ? 26.894 23.013 6.223 1.00 35.34 188 GLY A CA 1
ATOM 1471 C C . GLY A 1 188 ? 25.555 22.470 6.746 1.00 35.34 188 GLY A C 1
ATOM 1472 O O . GLY A 1 188 ? 25.189 22.860 7.847 1.00 35.34 188 GLY A O 1
ATOM 1473 N N . GLY A 1 189 ? 24.812 21.583 6.060 1.00 38.50 189 GLY A N 1
ATOM 1474 C CA . GLY A 1 189 ? 23.498 21.136 6.593 1.00 38.50 189 GLY A CA 1
ATOM 1475 C C . GLY A 1 189 ? 22.933 19.804 6.077 1.00 38.50 189 GLY A C 1
ATOM 1476 O O . GLY A 1 189 ? 21.730 19.561 6.149 1.00 38.50 189 GLY A O 1
ATOM 1477 N N . THR A 1 190 ? 23.769 18.943 5.500 1.00 38.72 190 THR A N 1
ATOM 1478 C CA . THR A 1 190 ? 23.368 18.019 4.421 1.00 38.72 190 THR A CA 1
ATOM 1479 C C . THR A 1 190 ? 23.400 16.529 4.784 1.00 38.72 190 THR A C 1
ATOM 1481 O O . THR A 1 190 ? 23.665 15.703 3.922 1.00 38.72 190 THR A O 1
ATOM 1484 N N . ILE A 1 191 ? 23.115 16.139 6.030 1.00 41.34 191 ILE A N 1
ATOM 1485 C CA . ILE A 1 191 ? 23.017 14.704 6.386 1.00 41.34 191 ILE A CA 1
ATOM 1486 C C . ILE A 1 191 ? 21.574 14.191 6.208 1.00 41.34 191 ILE A C 1
ATOM 1488 O O . ILE A 1 191 ? 21.360 13.166 5.563 1.00 41.34 191 ILE A O 1
ATOM 1492 N N . GLY A 1 192 ? 20.566 14.949 6.660 1.00 39.78 192 GLY A N 1
ATOM 1493 C CA . GLY A 1 192 ? 19.152 14.541 6.592 1.00 39.78 192 GLY A CA 1
ATOM 1494 C C . GLY A 1 192 ? 18.591 14.424 5.168 1.00 39.78 192 GLY A C 1
ATOM 1495 O O . GLY A 1 192 ? 18.039 13.392 4.802 1.00 39.78 192 GLY A O 1
ATOM 1496 N N . LYS A 1 193 ? 18.805 15.433 4.309 1.00 43.62 193 LYS A N 1
ATOM 1497 C CA . LYS A 1 193 ? 18.286 15.425 2.923 1.00 43.62 193 LYS A CA 1
ATOM 1498 C C . LYS A 1 193 ? 18.933 14.359 2.032 1.00 43.62 193 LYS A C 1
ATOM 1500 O O . LYS A 1 193 ? 18.278 13.829 1.143 1.00 43.62 193 LYS A O 1
ATOM 1505 N N . VAL A 1 194 ? 20.209 14.036 2.251 1.00 44.91 194 VAL A N 1
ATOM 1506 C CA . VAL A 1 194 ? 20.906 12.985 1.489 1.00 44.91 194 VAL A CA 1
ATOM 1507 C C . VAL A 1 194 ? 20.427 11.598 1.928 1.00 44.91 194 VAL A C 1
ATOM 1509 O O . VAL A 1 194 ? 20.188 10.743 1.075 1.00 44.91 194 VAL A O 1
ATOM 1512 N N . ALA A 1 195 ? 20.202 11.396 3.233 1.00 48.66 195 ALA A N 1
ATOM 1513 C CA . ALA A 1 195 ? 19.617 10.167 3.768 1.00 48.66 195 ALA A CA 1
ATOM 1514 C C . ALA A 1 195 ? 18.169 9.945 3.286 1.00 48.66 195 ALA A C 1
ATOM 1516 O O . ALA A 1 195 ? 17.819 8.826 2.913 1.00 48.66 195 ALA A O 1
ATOM 1517 N N . GLU A 1 196 ? 17.351 11.001 3.214 1.00 52.09 196 GLU A N 1
ATOM 1518 C CA . GLU A 1 196 ? 15.975 10.942 2.692 1.00 52.09 196 GLU A CA 1
ATOM 1519 C C . GLU A 1 196 ? 15.900 10.686 1.177 1.00 52.09 196 GLU A C 1
ATOM 1521 O O . GLU A 1 196 ? 15.050 9.931 0.703 1.00 52.09 196 GLU A O 1
ATOM 1526 N N . VAL A 1 197 ? 16.812 11.260 0.387 1.00 56.00 197 VAL A N 1
ATOM 1527 C CA . VAL A 1 197 ? 16.910 10.945 -1.051 1.00 56.00 197 VAL A CA 1
ATOM 1528 C C . VAL A 1 197 ? 17.370 9.495 -1.253 1.00 56.00 197 VAL A C 1
ATOM 1530 O O . VAL A 1 197 ? 16.854 8.794 -2.127 1.00 56.00 197 VAL A O 1
ATOM 1533 N N . GLY A 1 198 ? 18.290 9.006 -0.413 1.00 60.56 198 GLY A N 1
ATOM 1534 C CA . GLY A 1 198 ? 18.707 7.603 -0.395 1.00 60.56 198 GLY A CA 1
ATOM 1535 C C . GLY A 1 198 ? 17.578 6.642 -0.006 1.00 60.56 198 GLY A C 1
ATOM 1536 O O . GLY A 1 198 ? 17.436 5.582 -0.622 1.00 60.56 198 GLY A O 1
ATOM 1537 N N . SER A 1 199 ? 16.739 7.016 0.966 1.00 76.00 199 SER A N 1
ATOM 1538 C CA . SER A 1 199 ? 15.586 6.212 1.385 1.00 76.00 199 SER A CA 1
ATOM 1539 C C . SER A 1 199 ? 14.496 6.169 0.312 1.00 76.00 199 SER A C 1
ATOM 1541 O O . SER A 1 199 ? 13.958 5.093 0.051 1.00 76.00 199 SER A O 1
ATOM 1543 N N . THR A 1 200 ? 14.258 7.283 -0.385 1.00 86.81 200 THR A N 1
ATOM 1544 C CA . THR A 1 200 ? 13.263 7.366 -1.466 1.00 86.81 200 THR A CA 1
ATOM 1545 C C . THR A 1 200 ? 13.663 6.529 -2.672 1.00 86.81 200 THR A C 1
ATOM 1547 O O . THR A 1 200 ? 12.873 5.723 -3.164 1.00 86.81 200 THR A O 1
ATOM 1550 N N . ARG A 1 201 ? 14.932 6.611 -3.095 1.00 87.44 201 ARG A N 1
ATOM 1551 C CA . ARG A 1 201 ? 15.461 5.743 -4.155 1.00 87.44 201 ARG A CA 1
ATOM 1552 C C . ARG A 1 201 ? 15.331 4.266 -3.797 1.00 87.44 201 ARG A C 1
ATOM 1554 O O . ARG A 1 201 ? 14.962 3.458 -4.645 1.00 87.44 201 ARG A O 1
ATOM 1561 N N . ARG A 1 202 ? 15.616 3.901 -2.544 1.00 88.88 202 ARG A N 1
ATOM 1562 C CA . ARG A 1 202 ? 15.462 2.522 -2.067 1.00 88.88 202 ARG A CA 1
ATOM 1563 C C . ARG A 1 202 ? 14.013 2.050 -2.174 1.00 88.88 202 ARG A C 1
ATOM 1565 O O . ARG A 1 202 ? 13.792 0.934 -2.634 1.00 88.88 202 ARG A O 1
ATOM 1572 N N . LEU A 1 203 ? 13.037 2.866 -1.777 1.00 91.62 203 LEU A N 1
ATOM 1573 C CA . LEU A 1 203 ? 11.626 2.489 -1.896 1.00 91.62 203 LEU A CA 1
ATOM 1574 C C . LEU A 1 203 ? 11.148 2.445 -3.346 1.00 91.62 203 LEU A C 1
ATOM 1576 O O . LEU A 1 203 ? 10.420 1.528 -3.709 1.00 91.62 203 LEU A O 1
ATOM 1580 N N . PHE A 1 204 ? 11.641 3.337 -4.204 1.00 92.06 204 PHE A N 1
ATOM 1581 C CA . PHE A 1 204 ? 11.385 3.269 -5.641 1.00 92.06 204 PHE A CA 1
ATOM 1582 C C . PHE A 1 204 ? 11.905 1.958 -6.249 1.00 92.06 204 PHE A C 1
ATOM 1584 O O . PHE A 1 204 ? 11.190 1.279 -6.985 1.00 92.06 204 PHE A O 1
ATOM 1591 N N . ILE A 1 205 ? 13.120 1.543 -5.873 1.00 91.31 205 ILE A N 1
ATOM 1592 C CA . ILE A 1 205 ? 13.670 0.238 -6.259 1.00 91.31 205 ILE A CA 1
ATOM 1593 C C . ILE A 1 205 ? 12.807 -0.900 -5.700 1.00 91.31 205 ILE A C 1
ATOM 1595 O O . ILE A 1 205 ? 12.513 -1.835 -6.434 1.00 91.31 205 ILE A O 1
ATOM 1599 N N . ARG A 1 206 ? 12.356 -0.836 -4.439 1.00 92.31 206 ARG A N 1
ATOM 1600 C CA . ARG A 1 206 ? 11.470 -1.862 -3.848 1.00 92.31 206 ARG A CA 1
ATOM 1601 C C . ARG A 1 206 ? 10.113 -1.949 -4.543 1.00 92.31 206 ARG A C 1
ATOM 1603 O O . ARG A 1 206 ? 9.559 -3.046 -4.605 1.00 92.31 206 ARG A O 1
ATOM 1610 N N . PHE A 1 207 ? 9.585 -0.836 -5.046 1.00 95.62 207 PHE A N 1
ATOM 1611 C CA . PHE A 1 207 ? 8.393 -0.820 -5.886 1.00 95.62 207 PHE A CA 1
ATOM 1612 C C . PHE A 1 207 ? 8.661 -1.518 -7.221 1.00 95.62 207 PHE A C 1
ATOM 1614 O O . PHE A 1 207 ? 7.943 -2.452 -7.561 1.00 95.62 207 PHE A O 1
ATOM 1621 N N . ALA A 1 208 ? 9.738 -1.176 -7.931 1.00 93.31 208 ALA A N 1
ATOM 1622 C CA . ALA A 1 208 ? 10.093 -1.870 -9.170 1.00 93.31 208 ALA A CA 1
ATOM 1623 C C . ALA A 1 208 ? 10.330 -3.380 -8.941 1.00 93.31 208 ALA A C 1
ATOM 1625 O O . ALA A 1 208 ? 9.746 -4.222 -9.618 1.00 93.31 208 ALA A O 1
ATOM 1626 N N . MET A 1 209 ? 11.104 -3.741 -7.914 1.00 93.38 209 MET A N 1
ATOM 1627 C CA . MET A 1 209 ? 11.377 -5.137 -7.557 1.00 93.38 209 MET A CA 1
ATOM 1628 C C . MET A 1 209 ? 10.111 -5.923 -7.210 1.00 93.38 209 MET A C 1
ATOM 1630 O O . MET A 1 209 ? 10.061 -7.117 -7.488 1.00 93.38 209 MET A O 1
ATOM 1634 N N . SER A 1 210 ? 9.066 -5.276 -6.682 1.00 96.06 210 SER A N 1
ATOM 1635 C CA . SER A 1 210 ? 7.817 -5.967 -6.345 1.00 96.06 210 SER A CA 1
ATOM 1636 C C . SER A 1 210 ? 7.177 -6.676 -7.545 1.00 96.06 210 SER A C 1
ATOM 1638 O O . SER A 1 210 ? 6.637 -7.767 -7.383 1.00 96.06 210 SER A O 1
ATOM 1640 N N . PHE A 1 211 ? 7.309 -6.135 -8.762 1.00 94.75 211 PHE A N 1
ATOM 1641 C CA . PHE A 1 211 ? 6.846 -6.811 -9.979 1.00 94.75 211 PHE A CA 1
ATOM 1642 C C . PHE A 1 211 ? 7.651 -8.073 -10.290 1.00 94.75 211 PHE A C 1
ATOM 1644 O O . PHE A 1 211 ? 7.093 -9.050 -10.791 1.00 94.75 211 PHE A O 1
ATOM 1651 N N . LEU A 1 212 ? 8.953 -8.060 -9.985 1.00 92.44 212 LEU A N 1
ATOM 1652 C CA . LEU A 1 212 ? 9.833 -9.211 -10.174 1.00 92.44 212 LEU A CA 1
ATOM 1653 C C . LEU A 1 212 ? 9.538 -10.308 -9.149 1.00 92.44 212 LEU A C 1
ATOM 1655 O O . LEU A 1 212 ? 9.440 -11.476 -9.517 1.00 92.44 212 LEU A O 1
ATOM 1659 N N . GLU A 1 213 ? 9.321 -9.924 -7.890 1.00 93.62 213 GLU A N 1
ATOM 1660 C CA . GLU A 1 213 ? 8.980 -10.830 -6.785 1.00 93.62 213 GLU A CA 1
ATOM 1661 C C . GLU A 1 213 ? 7.683 -11.616 -7.040 1.00 93.62 213 GLU A C 1
ATOM 1663 O O . GLU A 1 213 ? 7.555 -12.761 -6.611 1.00 93.62 213 GLU A O 1
ATOM 1668 N N . VAL A 1 214 ? 6.724 -11.031 -7.767 1.00 93.44 214 VAL A N 1
ATOM 1669 C CA . VAL A 1 214 ? 5.470 -11.703 -8.149 1.00 93.44 214 VAL A CA 1
ATOM 1670 C C . VAL A 1 214 ? 5.703 -12.857 -9.133 1.00 93.44 214 VAL A C 1
ATOM 1672 O O . VAL A 1 214 ? 4.900 -13.789 -9.182 1.00 93.44 214 VAL A O 1
ATOM 1675 N N . GLY A 1 215 ? 6.779 -12.813 -9.925 1.00 86.69 215 GLY A N 1
ATOM 1676 C CA . GLY A 1 215 ? 7.193 -13.927 -10.781 1.00 86.69 215 GLY A CA 1
ATOM 1677 C C . GLY A 1 215 ? 6.271 -14.230 -11.967 1.00 86.69 215 GLY A C 1
ATOM 1678 O O . GLY A 1 215 ? 6.331 -15.332 -12.504 1.00 86.69 215 GLY A O 1
ATOM 1679 N N . ASN A 1 216 ? 5.411 -13.296 -12.398 1.00 90.75 216 ASN A N 1
ATOM 1680 C CA . ASN A 1 216 ? 4.543 -13.486 -13.570 1.00 90.75 216 ASN A CA 1
ATOM 1681 C C . ASN A 1 216 ? 5.332 -13.233 -14.875 1.00 90.75 216 ASN A C 1
ATOM 1683 O O . ASN A 1 216 ? 5.613 -12.073 -15.181 1.00 90.75 216 ASN A O 1
ATOM 1687 N N . PRO A 1 217 ? 5.641 -14.254 -15.703 1.00 87.12 217 PRO A N 1
ATOM 1688 C CA . PRO A 1 217 ? 6.539 -14.089 -16.853 1.00 87.12 217 PRO A CA 1
ATOM 1689 C C . PRO A 1 217 ? 6.012 -13.136 -17.932 1.00 87.12 217 PRO A C 1
ATOM 1691 O O . PRO A 1 217 ? 6.792 -12.432 -18.576 1.00 87.12 217 PRO A O 1
ATOM 1694 N N . ARG A 1 218 ? 4.687 -13.098 -18.137 1.00 88.38 218 ARG A N 1
ATOM 1695 C CA . ARG A 1 218 ? 4.059 -12.215 -19.133 1.00 88.38 218 ARG A CA 1
ATOM 1696 C C . ARG A 1 218 ? 4.188 -10.757 -18.711 1.00 88.38 218 ARG A C 1
ATOM 1698 O O . ARG A 1 218 ? 4.597 -9.922 -19.512 1.00 88.38 218 ARG A O 1
ATOM 1705 N N . LEU A 1 219 ? 3.891 -10.489 -17.442 1.00 90.75 219 LEU A N 1
ATOM 1706 C CA . LEU A 1 219 ? 4.023 -9.164 -16.853 1.00 90.75 219 LEU A CA 1
ATOM 1707 C C . LEU A 1 219 ? 5.487 -8.717 -16.828 1.00 90.75 219 LEU A C 1
ATOM 1709 O O . LEU A 1 219 ? 5.794 -7.610 -17.253 1.00 90.75 219 LEU A O 1
ATOM 1713 N N . LEU A 1 220 ? 6.396 -9.602 -16.415 1.00 89.00 220 LEU A N 1
ATOM 1714 C CA . LEU A 1 220 ? 7.834 -9.340 -16.365 1.00 89.00 220 LEU A CA 1
ATOM 1715 C C . LEU A 1 220 ? 8.388 -8.881 -17.710 1.00 89.00 220 LEU A C 1
ATOM 1717 O O . LEU A 1 220 ? 9.098 -7.879 -17.770 1.00 89.00 220 LEU A O 1
ATOM 1721 N N . ARG A 1 221 ? 8.031 -9.577 -18.799 1.00 88.06 221 ARG A N 1
ATOM 1722 C CA . ARG A 1 221 ? 8.459 -9.196 -20.150 1.00 88.06 221 ARG A CA 1
ATOM 1723 C C . ARG A 1 221 ? 8.062 -7.756 -20.481 1.00 88.06 221 ARG A C 1
ATOM 1725 O O . ARG A 1 221 ? 8.873 -7.041 -21.056 1.00 88.06 221 ARG A O 1
ATOM 1732 N N . TRP A 1 222 ? 6.842 -7.347 -20.140 1.00 89.19 222 TRP A N 1
ATOM 1733 C CA . TRP A 1 222 ? 6.339 -6.004 -20.438 1.00 89.19 222 TRP A CA 1
ATOM 1734 C C . TRP A 1 222 ? 6.934 -4.937 -19.510 1.00 89.19 222 TRP A C 1
ATOM 1736 O O . TRP A 1 222 ? 7.374 -3.882 -19.963 1.00 89.19 222 TRP A O 1
ATOM 1746 N N . VAL A 1 223 ? 7.004 -5.224 -18.210 1.00 87.12 223 VAL A N 1
ATOM 1747 C CA . VAL A 1 223 ? 7.485 -4.285 -17.191 1.00 87.12 223 VAL A CA 1
ATOM 1748 C C . VAL A 1 223 ? 8.985 -3.994 -17.367 1.00 87.12 223 VAL A C 1
ATOM 1750 O O . VAL A 1 223 ? 9.398 -2.842 -17.272 1.00 87.12 223 VAL A O 1
ATOM 1753 N N . LEU A 1 224 ? 9.804 -4.992 -17.722 1.00 87.12 224 LEU A N 1
ATOM 1754 C CA . LEU A 1 224 ? 11.241 -4.802 -17.982 1.00 87.12 224 LEU A CA 1
ATOM 1755 C C . LEU A 1 224 ? 11.536 -3.946 -19.227 1.00 87.12 224 LEU A C 1
ATOM 1757 O O . LEU A 1 224 ? 12.646 -3.432 -19.366 1.00 87.12 224 LEU A O 1
ATOM 1761 N N . GLN A 1 225 ? 10.563 -3.768 -20.127 1.00 87.62 225 GLN A N 1
ATOM 1762 C CA . GLN A 1 225 ? 10.697 -2.876 -21.284 1.00 87.62 225 GLN A CA 1
ATOM 1763 C C . GLN A 1 225 ? 10.517 -1.396 -20.916 1.00 87.62 225 GLN A C 1
ATOM 1765 O O . GLN A 1 225 ? 10.876 -0.534 -21.720 1.00 87.62 225 GLN A O 1
ATOM 1770 N N . GLN A 1 226 ? 10.020 -1.089 -19.711 1.00 88.06 226 GLN A N 1
ATOM 1771 C CA . GLN A 1 226 ? 9.852 0.279 -19.214 1.00 88.06 226 GLN A CA 1
ATOM 1772 C C . GLN A 1 226 ? 11.214 0.859 -18.805 1.00 88.06 226 GLN A C 1
ATOM 1774 O O . GLN A 1 226 ? 11.630 0.808 -17.640 1.00 88.06 226 GLN A O 1
ATOM 1779 N N . LYS A 1 227 ? 11.956 1.367 -19.796 1.00 81.38 227 LYS A N 1
ATOM 1780 C CA . LYS A 1 227 ? 13.345 1.832 -19.651 1.00 81.38 227 LYS A CA 1
ATOM 1781 C C . LYS A 1 227 ? 13.479 2.923 -18.593 1.00 81.38 227 LYS A C 1
ATOM 1783 O O . LYS A 1 227 ? 14.468 2.936 -17.868 1.00 81.38 227 LYS A O 1
ATOM 1788 N N . GLU A 1 228 ? 12.496 3.797 -18.472 1.00 79.19 228 GLU A N 1
ATOM 1789 C CA . GLU A 1 228 ? 12.446 4.938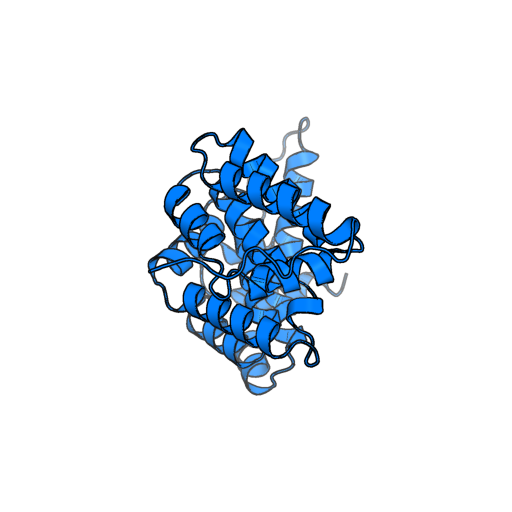 -17.557 1.00 79.19 228 GLU A CA 1
ATOM 1790 C C . GLU A 1 228 ? 12.550 4.504 -16.088 1.00 79.19 228 GLU A C 1
ATOM 1792 O O . GLU A 1 228 ? 13.181 5.185 -15.280 1.00 79.19 228 GLU A O 1
ATOM 1797 N N . VAL A 1 229 ? 12.009 3.328 -15.758 1.00 81.00 229 VAL A N 1
ATOM 1798 C CA . VAL A 1 229 ? 12.086 2.741 -14.416 1.00 81.00 229 VAL A CA 1
ATOM 1799 C C . VAL A 1 229 ? 13.277 1.796 -14.310 1.00 81.00 229 VAL A C 1
ATOM 1801 O O . VAL A 1 229 ? 14.151 1.976 -13.458 1.00 81.00 229 VAL A O 1
ATOM 1804 N N . TYR A 1 230 ? 13.367 0.806 -15.198 1.00 82.00 230 TYR A N 1
ATOM 1805 C CA . TYR A 1 230 ? 14.307 -0.299 -15.008 1.00 82.00 230 TYR A CA 1
ATOM 1806 C C . TYR A 1 230 ? 15.744 0.042 -15.387 1.00 82.00 230 TYR A C 1
ATOM 1808 O O . TYR A 1 230 ? 16.661 -0.485 -14.763 1.00 82.00 230 TYR A O 1
ATOM 1816 N N . SER A 1 231 ? 15.988 0.981 -16.308 1.00 77.50 231 SER A N 1
ATOM 1817 C CA . SER A 1 231 ? 17.366 1.435 -16.548 1.00 77.50 231 SER A CA 1
ATOM 1818 C C . SER A 1 231 ? 17.946 2.121 -15.308 1.00 77.50 231 SER A C 1
ATOM 1820 O O . SER A 1 231 ? 19.088 1.855 -14.941 1.00 77.50 231 SER A O 1
ATOM 1822 N N . GLY A 1 232 ? 17.153 2.944 -14.612 1.00 71.19 232 GLY A N 1
ATOM 1823 C CA . GLY A 1 232 ? 17.568 3.644 -13.395 1.00 71.19 232 GLY A CA 1
ATOM 1824 C C . GLY A 1 232 ? 17.762 2.709 -12.199 1.00 71.19 232 GLY A C 1
ATOM 1825 O O . GLY A 1 232 ? 18.742 2.850 -11.461 1.00 71.19 232 GLY A O 1
ATOM 1826 N N . VAL A 1 233 ? 16.867 1.729 -12.038 1.00 76.56 233 VAL A N 1
ATOM 1827 C CA . VAL A 1 233 ? 16.955 0.697 -10.990 1.00 76.56 233 VAL A CA 1
ATOM 1828 C C . VAL A 1 233 ? 18.197 -0.177 -11.183 1.00 76.56 233 VAL A C 1
ATOM 1830 O O . VAL A 1 233 ? 18.966 -0.364 -10.241 1.00 76.56 233 VAL A O 1
ATOM 1833 N N . LEU A 1 234 ? 18.449 -0.655 -12.405 1.00 71.75 234 LEU A N 1
ATOM 1834 C CA . LEU A 1 234 ? 19.542 -1.590 -12.694 1.00 71.75 234 LEU A CA 1
ATOM 1835 C C . LEU A 1 234 ? 20.928 -0.925 -12.731 1.00 71.75 234 LEU A C 1
ATOM 1837 O O . LEU A 1 234 ? 21.925 -1.576 -12.424 1.00 71.75 234 LEU A O 1
ATOM 1841 N N . ARG A 1 235 ? 21.024 0.382 -13.024 1.00 68.62 235 ARG A N 1
ATOM 1842 C CA . ARG A 1 235 ? 22.306 1.120 -13.113 1.00 68.62 235 ARG A CA 1
ATOM 1843 C C . ARG A 1 235 ? 23.124 1.131 -11.811 1.00 68.62 235 ARG A C 1
ATOM 1845 O O . ARG A 1 235 ? 24.285 1.532 -11.829 1.00 68.62 235 ARG A O 1
ATOM 1852 N N . GLY A 1 236 ? 22.532 0.731 -10.683 1.00 59.91 236 GLY A N 1
ATOM 1853 C CA . GLY A 1 236 ? 23.191 0.657 -9.377 1.00 59.91 236 GLY A CA 1
ATOM 1854 C C . GLY A 1 236 ? 23.509 -0.747 -8.861 1.00 59.91 236 GLY A C 1
ATOM 1855 O O . GLY A 1 236 ? 24.064 -0.829 -7.777 1.00 59.91 236 GLY A O 1
ATOM 1856 N N . ILE A 1 237 ? 23.148 -1.820 -9.577 1.00 59.94 237 ILE A N 1
ATOM 1857 C CA . ILE A 1 237 ? 23.246 -3.204 -9.063 1.00 59.94 237 ILE A CA 1
ATOM 1858 C C . ILE A 1 237 ? 24.619 -3.850 -9.35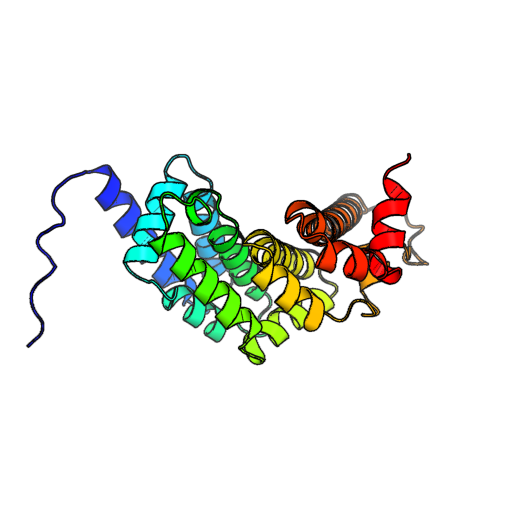8 1.00 59.94 237 ILE A C 1
ATOM 1860 O O . ILE A 1 237 ? 24.963 -4.864 -8.768 1.00 59.94 237 ILE A O 1
ATOM 1864 N N . GLY A 1 238 ? 25.432 -3.249 -10.233 1.00 48.12 238 GLY A N 1
ATOM 1865 C CA . GLY A 1 238 ? 26.769 -3.743 -10.604 1.00 48.12 238 GLY A CA 1
ATOM 1866 C C . GLY A 1 238 ? 27.941 -2.931 -10.045 1.00 48.12 238 GLY A C 1
ATOM 1867 O O . GLY A 1 238 ? 28.983 -2.879 -10.693 1.00 48.12 238 GLY A O 1
ATOM 1868 N N . LYS A 1 239 ? 27.757 -2.226 -8.923 1.00 43.31 239 LYS A N 1
ATOM 1869 C CA . LYS A 1 239 ? 28.809 -1.458 -8.243 1.00 43.31 239 LYS A CA 1
ATOM 1870 C C . LYS A 1 239 ? 28.983 -1.915 -6.809 1.00 43.31 239 LYS A C 1
ATOM 1872 O O . LYS A 1 239 ? 27.939 -2.166 -6.172 1.00 43.31 239 LYS A O 1
#